Protein AF-A0A9P1BLP9-F1 (afdb_monomer)

Radius of gyration: 20.17 Å; Cα contacts (8 Å, |Δi|>4): 471; chains: 1; bounding box: 64×38×50 Å

Nearest PDB structures (foldseek):
  5d05-assembly1_D  TM=9.387E-01  e=3.607E-31  Neisseria meningitidis MC58
  5dcd-assembly1_B  TM=9.419E-01  e=4.060E-31  Neisseria meningitidis MC58
  5czt-assembly1_D  TM=9.404E-01  e=3.400E-31  Neisseria meningitidis MC58
  1gg1-assembly1_A  TM=9.599E-01  e=1.582E-30  Escherichia coli
  1kfl-assembly1_C  TM=9.340E-01  e=1.325E-30  Escherichia coli

Organism: NCBI:txid2562237

pLDDT: mean 89.15, std 15.37, range [33.69, 98.88]

Structure (mmCIF, N/CA/C/O backbone):
data_AF-A0A9P1BLP9-F1
#
_entry.id   AF-A0A9P1BLP9-F1
#
loop_
_atom_site.group_PDB
_atom_site.id
_atom_site.type_symbol
_atom_site.label_atom_id
_atom_site.label_alt_id
_atom_site.label_comp_id
_atom_site.label_asym_id
_atom_site.label_entity_id
_atom_site.label_seq_id
_atom_site.pdbx_PDB_ins_code
_atom_site.Cartn_x
_atom_site.Cartn_y
_atom_site.Cartn_z
_atom_site.occupancy
_atom_site.B_iso_or_equiv
_atom_site.auth_seq_id
_atom_site.auth_comp_id
_atom_site.auth_asym_id
_atom_site.auth_atom_id
_atom_site.pdbx_PDB_model_num
ATOM 1 N N . VAL A 1 1 ? 34.484 14.078 21.489 1.00 41.53 1 VAL A N 1
ATOM 2 C CA . VAL A 1 1 ? 35.544 13.398 20.711 1.00 41.53 1 VAL A CA 1
ATOM 3 C C . VAL A 1 1 ? 34.909 12.204 20.010 1.00 41.53 1 VAL A C 1
ATOM 5 O O . VAL A 1 1 ? 34.609 11.220 20.667 1.00 41.53 1 VAL A O 1
ATOM 8 N N . LEU A 1 2 ? 34.582 12.330 18.721 1.00 34.03 2 LEU A N 1
ATOM 9 C CA . LEU A 1 2 ? 34.136 11.205 17.890 1.00 34.03 2 LEU A CA 1
ATOM 10 C C . LEU A 1 2 ? 35.397 10.486 17.405 1.00 34.03 2 LEU A C 1
ATOM 12 O O . LEU A 1 2 ? 36.147 11.037 16.604 1.00 34.03 2 LEU A O 1
ATOM 16 N N . CYS A 1 3 ? 35.661 9.295 17.937 1.00 41.59 3 CYS A N 1
ATOM 17 C CA . CYS A 1 3 ? 36.771 8.465 17.484 1.00 41.59 3 CYS A CA 1
ATOM 18 C C . CYS A 1 3 ? 36.315 7.711 16.226 1.00 41.59 3 CYS A C 1
ATOM 20 O O . CYS A 1 3 ? 35.686 6.658 16.309 1.00 41.59 3 CYS A O 1
ATOM 22 N N . LEU A 1 4 ? 36.554 8.297 15.053 1.00 47.06 4 LEU A N 1
ATOM 23 C CA . LEU A 1 4 ? 36.380 7.625 13.768 1.00 47.06 4 LEU A CA 1
ATOM 24 C C . LEU A 1 4 ? 37.565 6.677 13.562 1.00 47.06 4 LEU A C 1
ATOM 26 O O . LEU A 1 4 ? 38.644 7.097 13.151 1.00 47.06 4 LEU A O 1
ATOM 30 N N . ALA A 1 5 ? 37.365 5.391 13.838 1.00 49.22 5 ALA A N 1
ATOM 31 C CA . ALA A 1 5 ? 38.254 4.351 13.337 1.00 49.22 5 ALA A CA 1
ATOM 32 C C . ALA A 1 5 ? 38.004 4.199 11.828 1.00 49.22 5 ALA A C 1
ATOM 34 O O . ALA A 1 5 ? 37.132 3.446 11.396 1.00 49.22 5 ALA A O 1
ATOM 35 N N . ALA A 1 6 ? 38.720 4.977 11.016 1.00 55.38 6 ALA A N 1
ATOM 36 C CA . ALA A 1 6 ? 38.706 4.825 9.569 1.00 55.38 6 ALA A CA 1
ATOM 37 C C . ALA A 1 6 ? 39.508 3.569 9.199 1.00 55.38 6 ALA A C 1
ATOM 39 O O . ALA A 1 6 ? 40.738 3.581 9.178 1.00 55.38 6 ALA A O 1
ATOM 40 N N . LEU A 1 7 ? 38.810 2.472 8.913 1.00 53.16 7 LEU A N 1
ATOM 41 C CA . LEU A 1 7 ? 39.396 1.355 8.180 1.00 53.16 7 LEU A CA 1
ATOM 42 C C . LEU A 1 7 ? 39.612 1.828 6.737 1.00 53.16 7 LEU A C 1
ATOM 44 O O . LEU A 1 7 ? 38.663 1.924 5.958 1.00 53.16 7 LEU A O 1
ATOM 48 N N . TYR A 1 8 ? 40.850 2.188 6.398 1.00 47.62 8 TYR A N 1
ATOM 49 C CA . TYR A 1 8 ? 41.228 2.548 5.034 1.00 47.62 8 TYR A CA 1
ATOM 50 C C . TYR A 1 8 ? 41.203 1.298 4.153 1.00 47.62 8 TYR A C 1
ATOM 52 O O . TYR A 1 8 ? 42.174 0.551 4.073 1.00 47.62 8 TYR A O 1
ATOM 60 N N . PHE A 1 9 ? 40.083 1.071 3.474 1.00 54.34 9 PHE A N 1
ATOM 61 C CA . PHE A 1 9 ? 40.044 0.160 2.339 1.00 54.34 9 PHE A CA 1
ATOM 62 C C . PHE A 1 9 ? 40.492 0.925 1.093 1.00 54.34 9 PHE A C 1
ATOM 64 O O . PHE A 1 9 ? 39.751 1.756 0.566 1.00 54.34 9 PHE A O 1
ATOM 71 N N . THR A 1 10 ? 41.703 0.655 0.607 1.00 50.62 10 THR A N 1
ATOM 72 C CA . THR A 1 10 ? 42.134 1.088 -0.727 1.00 50.62 10 THR A CA 1
ATOM 73 C C . THR A 1 10 ? 41.419 0.227 -1.762 1.00 50.62 10 THR A C 1
ATOM 75 O O . THR A 1 10 ? 41.923 -0.812 -2.188 1.00 50.62 10 THR A O 1
ATOM 78 N N . TRP A 1 11 ? 40.207 0.625 -2.136 1.00 59.06 11 TRP A N 1
ATOM 79 C CA . TRP A 1 11 ? 39.560 0.062 -3.313 1.00 59.06 11 TRP A CA 1
ATOM 80 C C . TRP A 1 11 ? 40.311 0.579 -4.541 1.00 59.06 11 TRP A C 1
ATOM 82 O O . TRP A 1 11 ? 40.533 1.791 -4.628 1.00 59.06 11 TRP A O 1
ATOM 92 N N . PRO A 1 12 ? 40.725 -0.286 -5.485 1.00 57.09 12 PRO A N 1
ATOM 93 C CA . PRO A 1 12 ? 41.217 0.206 -6.758 1.00 57.09 12 PRO A CA 1
ATOM 94 C C . PRO A 1 12 ? 40.142 1.124 -7.338 1.00 57.09 12 PRO A C 1
ATOM 96 O O . PRO A 1 12 ? 38.961 0.765 -7.357 1.00 57.09 12 PRO A O 1
ATOM 99 N N . THR A 1 13 ? 40.535 2.314 -7.789 1.00 59.91 13 THR A N 1
ATOM 100 C CA . THR A 1 13 ? 39.678 3.197 -8.583 1.00 59.91 13 THR A CA 1
ATOM 101 C C . THR A 1 13 ? 39.471 2.545 -9.947 1.00 59.91 13 THR A C 1
ATOM 103 O O . THR A 1 13 ? 39.993 3.001 -10.961 1.00 59.91 13 THR A O 1
ATOM 106 N N . ALA A 1 14 ? 38.761 1.415 -9.969 1.00 62.16 14 ALA A N 1
ATOM 107 C CA . ALA A 1 14 ? 38.181 0.884 -11.180 1.00 62.16 14 ALA A CA 1
ATOM 108 C C . ALA A 1 14 ? 37.359 2.027 -11.768 1.00 62.16 14 ALA A C 1
ATOM 110 O O . ALA A 1 14 ? 36.546 2.627 -11.058 1.00 62.16 14 ALA A O 1
ATOM 111 N N . SER A 1 15 ? 37.627 2.380 -13.025 1.00 64.31 15 SER A N 1
ATOM 112 C CA . SER A 1 15 ? 36.827 3.365 -13.741 1.00 64.31 15 SER A CA 1
ATOM 113 C C . SER A 1 15 ? 35.366 2.965 -13.577 1.00 64.31 15 SER A C 1
ATOM 115 O O . SER A 1 15 ? 34.958 1.911 -14.072 1.00 64.31 15 SER A O 1
ATOM 117 N N . LEU A 1 16 ? 34.605 3.748 -12.813 1.00 69.06 16 LEU A N 1
ATOM 118 C CA . LEU A 1 16 ? 33.197 3.461 -12.599 1.00 69.06 16 LEU A CA 1
ATOM 119 C C . LEU A 1 16 ? 32.547 3.407 -13.978 1.00 69.06 16 LEU A C 1
ATOM 121 O O . LEU A 1 16 ? 32.706 4.334 -14.776 1.00 69.06 16 LEU A O 1
ATOM 125 N N . SER A 1 17 ? 31.859 2.307 -14.277 1.00 72.31 17 SER A N 1
ATOM 126 C CA . SER A 1 17 ? 31.094 2.200 -15.515 1.00 72.31 17 SER A CA 1
ATOM 127 C C . SER A 1 17 ? 30.163 3.413 -15.628 1.00 72.31 17 SER A C 1
ATOM 129 O O . SER A 1 17 ? 29.546 3.781 -14.620 1.00 72.31 17 SER A O 1
ATOM 131 N N . PRO A 1 18 ? 30.045 4.046 -16.810 1.00 78.81 18 PRO A N 1
ATOM 132 C CA . PRO A 1 18 ? 29.173 5.201 -16.972 1.00 78.81 18 PRO A CA 1
ATOM 133 C C . PRO A 1 18 ? 27.740 4.841 -16.571 1.00 78.81 18 PRO A C 1
ATOM 135 O O . PRO A 1 18 ? 27.272 3.726 -16.823 1.00 78.81 18 PRO A O 1
ATOM 138 N N . ARG A 1 19 ? 27.040 5.791 -15.938 1.00 82.38 19 ARG A N 1
ATOM 139 C CA . ARG A 1 19 ? 25.619 5.626 -15.617 1.00 82.38 19 ARG A CA 1
ATOM 140 C C . ARG A 1 19 ? 24.848 5.397 -16.915 1.00 82.38 19 ARG A C 1
ATOM 142 O O . ARG A 1 19 ? 25.013 6.148 -17.873 1.00 82.38 19 ARG A O 1
ATOM 149 N N . ARG A 1 20 ? 24.020 4.354 -16.939 1.00 81.81 20 ARG A N 1
ATOM 150 C CA . ARG A 1 20 ? 23.017 4.152 -17.986 1.00 81.81 20 ARG A CA 1
ATOM 151 C C . ARG A 1 20 ? 21.702 4.721 -17.485 1.00 81.81 20 ARG A C 1
ATOM 153 O O . ARG A 1 20 ? 21.300 4.428 -16.363 1.00 81.81 20 ARG A O 1
ATOM 160 N N . GLU A 1 21 ? 21.067 5.537 -18.309 1.00 84.81 21 GLU A N 1
ATOM 161 C CA . GLU A 1 21 ? 19.822 6.220 -17.980 1.00 84.81 21 GLU A CA 1
ATOM 162 C C . GLU A 1 21 ? 18.762 5.789 -18.993 1.00 84.81 21 GLU A C 1
ATOM 164 O O . GLU A 1 21 ? 18.987 5.847 -20.202 1.00 84.81 21 GLU A O 1
ATOM 169 N N . GLU A 1 22 ? 17.616 5.333 -18.497 1.00 88.12 22 GLU A N 1
ATOM 170 C CA . GLU A 1 22 ? 16.453 4.996 -19.312 1.00 88.12 22 GLU A CA 1
ATOM 171 C C . GLU A 1 22 ? 15.273 5.851 -18.859 1.00 88.12 22 GLU A C 1
ATOM 173 O O . GLU A 1 22 ? 15.000 5.996 -17.664 1.00 88.12 22 GLU A O 1
ATOM 178 N N . ARG A 1 23 ? 14.560 6.434 -19.823 1.00 88.81 23 ARG A N 1
ATOM 179 C CA . ARG A 1 23 ? 13.372 7.231 -19.540 1.00 88.81 23 ARG A CA 1
ATOM 180 C C . ARG A 1 23 ? 12.150 6.324 -19.444 1.00 88.81 23 ARG A C 1
ATOM 182 O O . ARG A 1 23 ? 11.788 5.664 -20.412 1.00 88.81 23 ARG A O 1
ATOM 189 N N . LEU A 1 24 ? 11.465 6.366 -18.305 1.00 93.31 24 LEU A N 1
ATOM 190 C CA . LEU A 1 24 ? 10.172 5.704 -18.137 1.00 93.31 24 LEU A CA 1
ATOM 191 C C . LEU A 1 24 ? 9.053 6.500 -18.828 1.00 93.31 24 LEU A C 1
ATOM 193 O O . LEU A 1 24 ? 9.118 7.729 -18.936 1.00 93.31 24 LEU A O 1
ATOM 197 N N . ARG A 1 25 ? 7.991 5.799 -19.246 1.00 94.62 25 ARG A N 1
ATOM 198 C CA . ARG A 1 25 ? 6.703 6.439 -19.564 1.00 94.62 25 ARG A CA 1
ATOM 199 C C . ARG A 1 25 ? 6.233 7.234 -18.353 1.00 94.62 25 ARG A C 1
ATOM 201 O O . ARG A 1 25 ? 6.395 6.769 -17.234 1.00 94.62 25 ARG A O 1
ATOM 208 N N . SER A 1 26 ? 5.612 8.384 -18.568 1.00 97.25 26 SER A N 1
ATOM 209 C CA . SER A 1 26 ? 4.986 9.151 -17.491 1.00 97.25 26 SER A CA 1
ATOM 210 C C . SER A 1 26 ? 3.791 8.404 -16.872 1.00 97.25 26 SER A C 1
ATOM 212 O O . SER A 1 26 ? 3.186 7.544 -17.532 1.00 97.25 26 SER A O 1
ATOM 214 N N . PRO A 1 27 ? 3.384 8.750 -15.635 1.00 97.38 27 PRO A N 1
ATOM 215 C CA . PRO A 1 27 ? 2.197 8.170 -15.013 1.00 97.38 27 PRO A CA 1
ATOM 216 C C . PRO A 1 27 ? 0.942 8.254 -15.892 1.00 97.38 27 PRO A C 1
ATOM 218 O O . PRO A 1 27 ? 0.235 7.261 -16.053 1.00 97.38 27 PRO A O 1
ATOM 221 N N . VAL A 1 28 ? 0.698 9.399 -16.541 1.00 97.56 28 VAL A N 1
ATOM 222 C CA . VAL A 1 28 ? -0.469 9.602 -17.411 1.00 97.56 28 VAL A CA 1
ATOM 223 C C . VAL A 1 28 ? -0.412 8.741 -18.673 1.00 97.56 28 VAL A C 1
ATOM 225 O O . VAL A 1 28 ? -1.445 8.249 -19.121 1.00 97.56 28 VAL A O 1
ATOM 228 N N . GLU A 1 29 ? 0.767 8.510 -19.252 1.00 98.19 29 GLU A N 1
ATOM 229 C CA . GLU A 1 29 ? 0.919 7.625 -20.416 1.00 98.19 29 GLU A CA 1
ATOM 230 C C . GLU A 1 29 ? 0.647 6.165 -20.046 1.00 98.19 29 GLU A C 1
ATOM 232 O O . GLU A 1 29 ? -0.022 5.443 -20.797 1.00 98.19 29 GLU A O 1
ATOM 237 N N . LEU A 1 30 ? 1.108 5.731 -18.868 1.00 97.81 30 LEU A N 1
ATOM 238 C CA . LEU A 1 30 ? 0.804 4.396 -18.364 1.00 97.81 30 LEU A CA 1
ATOM 239 C C . LEU A 1 30 ? -0.692 4.251 -18.060 1.00 97.81 30 LEU A C 1
ATOM 241 O O . LEU A 1 30 ? -1.317 3.291 -18.506 1.00 97.81 30 LEU A O 1
ATOM 245 N N . GLN A 1 31 ? -1.287 5.221 -17.366 1.00 97.62 31 GLN A N 1
ATOM 246 C CA . GLN A 1 31 ? -2.716 5.240 -17.049 1.00 97.62 31 GLN A CA 1
ATOM 247 C C . GLN A 1 31 ? -3.591 5.274 -18.307 1.00 97.62 31 GLN A C 1
ATOM 249 O O . GLN A 1 31 ? -4.629 4.626 -18.335 1.00 97.62 31 GLN A O 1
ATOM 254 N N . ARG A 1 32 ? -3.167 5.947 -19.383 1.00 97.62 32 ARG A N 1
ATOM 255 C CA . ARG A 1 32 ? -3.859 5.900 -20.685 1.00 97.62 32 ARG A CA 1
ATOM 256 C C . ARG A 1 32 ? -3.764 4.532 -21.355 1.00 97.62 32 ARG A C 1
ATOM 258 O O . ARG A 1 32 ? -4.732 4.090 -21.961 1.00 97.62 32 ARG A O 1
ATOM 265 N N . SER A 1 33 ? -2.619 3.859 -21.231 1.00 97.88 33 SER A N 1
ATOM 266 C CA . SER A 1 33 ? -2.417 2.504 -21.769 1.00 97.88 33 SER A CA 1
ATOM 267 C C . SER A 1 33 ? -3.199 1.439 -20.982 1.00 97.88 33 SER A C 1
ATOM 269 O O . SER A 1 33 ? -3.546 0.384 -21.512 1.00 97.88 33 SER A O 1
ATOM 271 N N . PHE A 1 34 ? -3.471 1.713 -19.705 1.00 98.00 34 PHE A N 1
ATOM 272 C CA . PHE A 1 34 ? -4.159 0.835 -18.761 1.00 98.00 34 PHE A CA 1
ATOM 273 C C . PHE A 1 34 ? -5.204 1.654 -17.978 1.00 98.00 34 PHE A C 1
ATOM 275 O O . PHE A 1 34 ? -4.980 1.973 -16.802 1.00 98.00 34 PHE A O 1
ATOM 282 N N . PRO A 1 35 ? -6.311 2.061 -18.627 1.00 98.06 35 PRO A N 1
ATOM 283 C CA . PRO A 1 35 ? -7.284 2.963 -18.021 1.00 98.06 35 PRO A CA 1
ATOM 284 C C . PRO A 1 35 ? -8.028 2.284 -16.875 1.00 98.06 35 PRO A C 1
ATOM 286 O O . PRO A 1 35 ? -8.309 1.089 -16.936 1.00 98.06 35 PRO A O 1
ATOM 289 N N . LEU A 1 36 ? -8.374 3.069 -15.852 1.00 98.38 36 LEU A N 1
ATOM 290 C CA . LEU A 1 36 ? -9.324 2.683 -1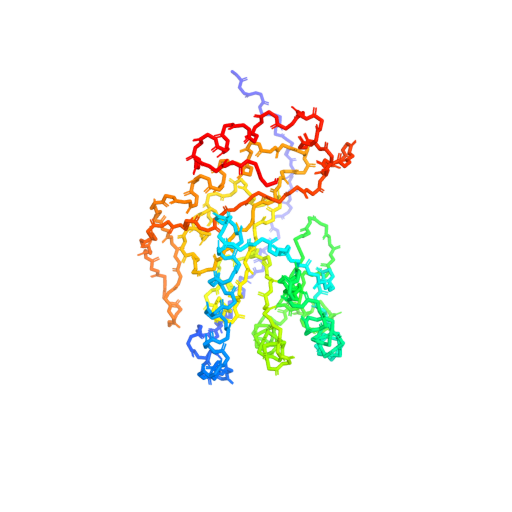4.812 1.00 98.38 36 LEU A CA 1
ATOM 291 C C . LEU A 1 36 ? -10.742 3.055 -15.285 1.00 98.38 36 LEU A C 1
ATOM 293 O O . LEU A 1 36 ? -11.059 4.248 -15.337 1.00 98.38 36 LEU A O 1
ATOM 297 N N . PRO A 1 37 ? -11.602 2.084 -15.647 1.00 98.06 37 PRO A N 1
ATOM 298 C CA . PRO A 1 37 ? -12.972 2.361 -16.062 1.00 98.06 37 PRO A CA 1
ATOM 299 C C . PRO A 1 37 ? -13.773 3.038 -14.947 1.00 98.06 37 PRO A C 1
ATOM 301 O O . PRO A 1 37 ? -13.559 2.771 -13.764 1.00 98.06 37 PRO A O 1
ATOM 304 N N . PHE A 1 38 ? -14.742 3.877 -15.320 1.00 98.06 38 PHE A N 1
ATOM 305 C CA . PHE A 1 38 ? -15.542 4.641 -14.359 1.00 98.06 38 PHE A CA 1
ATOM 306 C C . PHE A 1 38 ? -16.228 3.778 -13.276 1.00 98.06 38 PHE A C 1
ATOM 308 O O . PHE A 1 38 ? -16.108 4.144 -12.106 1.00 98.06 38 PHE A O 1
ATOM 315 N N . PRO A 1 39 ? -16.844 2.615 -13.586 1.00 98.56 39 PRO A N 1
ATOM 316 C CA . PRO A 1 39 ? -17.411 1.746 -12.551 1.00 98.56 39 PRO A CA 1
ATOM 317 C C . PRO A 1 39 ? -16.377 1.267 -11.524 1.00 98.56 39 PRO A C 1
ATOM 319 O O . PRO A 1 39 ? -16.641 1.284 -10.326 1.00 98.56 39 PRO A O 1
ATOM 322 N N . LEU A 1 40 ? -15.164 0.920 -11.969 1.00 98.62 40 LEU A N 1
ATOM 323 C CA . LEU A 1 40 ? -14.088 0.502 -11.067 1.00 98.62 40 LEU A CA 1
ATOM 324 C C . LEU A 1 40 ? -13.529 1.679 -10.257 1.00 98.62 40 LEU A C 1
ATOM 326 O O . LEU A 1 40 ? -13.146 1.505 -9.106 1.00 98.62 40 LEU A O 1
ATOM 330 N N . LYS A 1 41 ? -13.526 2.896 -10.813 1.00 98.62 41 LYS A N 1
ATOM 331 C CA . LYS A 1 41 ? -13.175 4.108 -10.059 1.00 98.62 41 LYS A CA 1
ATOM 332 C C . LYS A 1 41 ? -14.163 4.375 -8.923 1.00 98.62 41 LYS A C 1
ATOM 334 O O . LYS A 1 41 ? -13.734 4.725 -7.824 1.00 98.62 41 LYS A O 1
ATOM 339 N N . LEU A 1 42 ? -15.464 4.214 -9.178 1.00 98.69 42 LEU A N 1
ATOM 340 C CA . LEU A 1 42 ? -16.482 4.289 -8.128 1.00 98.69 42 LEU A CA 1
ATOM 341 C C . LEU A 1 42 ? -16.246 3.205 -7.080 1.00 98.69 42 LEU A C 1
ATOM 343 O O . LEU A 1 42 ? -16.176 3.526 -5.902 1.00 98.69 42 LEU A O 1
ATOM 347 N N . PHE A 1 43 ? -16.015 1.964 -7.508 1.00 98.75 43 PHE A N 1
ATOM 348 C CA . PHE A 1 43 ? -15.739 0.847 -6.609 1.00 98.75 43 PHE A CA 1
ATOM 349 C C . PHE A 1 43 ? -14.530 1.090 -5.688 1.00 98.75 43 PHE A C 1
ATOM 351 O O . PHE A 1 43 ? -14.629 0.874 -4.480 1.00 98.75 43 PHE A O 1
ATOM 358 N N . VAL A 1 44 ? -13.418 1.612 -6.221 1.00 98.88 44 VAL A N 1
ATOM 359 C CA . VAL A 1 44 ? -12.242 2.008 -5.424 1.00 98.88 44 VAL A CA 1
ATOM 360 C C . VAL A 1 44 ? -12.608 3.081 -4.397 1.00 98.88 44 VAL A C 1
ATOM 362 O O . VAL A 1 44 ? -12.241 2.968 -3.229 1.00 98.88 44 VAL A O 1
ATOM 365 N N . ASN A 1 45 ? -13.332 4.124 -4.808 1.00 98.81 45 ASN A N 1
ATOM 366 C CA . ASN A 1 45 ? -13.706 5.217 -3.909 1.00 98.81 45 ASN A CA 1
ATOM 367 C C . ASN A 1 45 ? -14.686 4.767 -2.818 1.00 98.81 45 ASN A C 1
ATOM 369 O O . ASN A 1 45 ? -14.510 5.153 -1.666 1.00 98.81 45 ASN A O 1
ATOM 373 N N . THR A 1 46 ? -15.667 3.928 -3.155 1.00 98.75 46 THR A N 1
ATOM 374 C CA . THR A 1 46 ? -16.583 3.327 -2.180 1.00 98.75 46 THR A CA 1
ATOM 375 C C . THR A 1 46 ? -15.812 2.469 -1.186 1.00 98.75 46 THR A C 1
ATOM 377 O O . THR A 1 46 ? -15.944 2.678 0.012 1.00 98.75 46 THR A O 1
ATOM 380 N N . SER A 1 47 ? -14.919 1.598 -1.663 1.00 98.81 47 SER A N 1
ATOM 381 C CA . SER A 1 47 ? -14.110 0.740 -0.787 1.00 98.81 47 SER A CA 1
ATOM 382 C C . SER A 1 47 ? -13.246 1.560 0.180 1.00 98.81 47 SER A C 1
ATOM 384 O O . SER A 1 47 ? -13.140 1.227 1.357 1.00 98.81 47 SER A O 1
ATOM 386 N N . ARG A 1 48 ? -12.653 2.671 -0.285 1.00 98.81 48 ARG A N 1
ATOM 387 C CA . ARG A 1 48 ? -11.908 3.606 0.580 1.00 98.81 48 ARG A CA 1
ATOM 388 C C . ARG A 1 48 ? -12.793 4.201 1.674 1.00 98.81 48 ARG A C 1
ATOM 390 O O . ARG A 1 48 ? -12.353 4.267 2.816 1.00 98.81 48 ARG A O 1
ATOM 397 N N . ALA A 1 49 ? -14.010 4.616 1.324 1.00 98.81 49 ALA A N 1
ATOM 398 C CA . ALA A 1 49 ? -14.964 5.182 2.271 1.00 98.81 49 ALA A CA 1
ATOM 399 C C . ALA A 1 49 ? -15.432 4.145 3.307 1.00 98.81 49 ALA A C 1
ATOM 401 O O . ALA A 1 49 ? -15.471 4.463 4.489 1.00 98.81 49 ALA A O 1
ATOM 402 N N . GLU A 1 50 ? -15.707 2.904 2.893 1.00 98.75 50 GLU A N 1
ATOM 403 C CA . GLU A 1 50 ? -16.056 1.804 3.806 1.00 98.75 50 GLU A CA 1
ATOM 404 C C . GLU A 1 50 ? -14.913 1.501 4.785 1.00 98.75 50 GLU A C 1
ATOM 406 O O . GLU A 1 50 ? -15.122 1.404 5.991 1.00 98.75 50 GLU A O 1
ATOM 411 N N . ALA A 1 51 ? -13.675 1.415 4.287 1.00 98.69 51 ALA A N 1
ATOM 412 C CA . ALA A 1 51 ? -12.516 1.190 5.145 1.00 98.69 51 ALA A CA 1
ATOM 413 C C . ALA A 1 51 ? -12.287 2.361 6.114 1.00 98.69 51 ALA A C 1
ATOM 415 O O . ALA A 1 51 ? -11.951 2.131 7.273 1.00 98.69 51 ALA A O 1
ATOM 416 N N . ALA A 1 52 ? -12.493 3.606 5.675 1.00 98.31 52 ALA A N 1
ATOM 417 C CA . ALA A 1 52 ? -12.440 4.767 6.559 1.00 98.31 52 ALA A CA 1
ATOM 418 C C . ALA A 1 52 ? -13.540 4.713 7.635 1.00 98.31 52 ALA A C 1
ATOM 420 O O . ALA A 1 52 ? -13.242 4.942 8.804 1.00 98.31 52 ALA A O 1
ATOM 421 N N . ALA A 1 53 ? -14.777 4.350 7.277 1.00 98.44 53 ALA A N 1
ATOM 422 C CA . ALA A 1 53 ? -15.882 4.211 8.228 1.00 98.44 53 ALA A CA 1
ATOM 423 C C . ALA A 1 53 ? -15.548 3.214 9.351 1.00 98.44 53 ALA A C 1
ATOM 425 O O . ALA A 1 53 ? -15.729 3.545 10.522 1.00 98.44 53 ALA A O 1
ATOM 426 N N . ILE A 1 54 ? -14.956 2.060 9.015 1.00 97.75 54 ILE A N 1
ATOM 427 C CA . ILE A 1 54 ? -14.472 1.083 10.006 1.00 97.75 54 ILE A CA 1
ATOM 428 C C . ILE A 1 54 ? -13.392 1.696 10.907 1.00 97.75 54 ILE A C 1
ATOM 430 O O . ILE A 1 54 ? -13.467 1.603 12.130 1.00 97.75 54 ILE A O 1
ATOM 434 N N . LEU A 1 55 ? -12.393 2.374 10.330 1.00 95.12 55 LEU A N 1
ATOM 435 C CA . LEU A 1 55 ? -11.307 2.989 11.110 1.00 95.12 55 LEU A CA 1
ATOM 436 C C . LEU A 1 55 ? -11.787 4.090 12.068 1.00 95.12 55 LEU A C 1
ATOM 438 O O . LEU A 1 55 ? -11.127 4.343 13.077 1.00 95.12 55 LEU A O 1
ATOM 442 N N . HIS A 1 56 ? -12.916 4.730 11.762 1.00 94.44 56 HIS A N 1
ATOM 443 C CA . HIS A 1 56 ? -13.547 5.747 12.605 1.00 94.44 56 HIS A CA 1
ATOM 444 C C . HIS A 1 56 ? -14.662 5.190 13.504 1.00 94.44 56 HIS A C 1
ATOM 446 O O . HIS A 1 56 ? -15.318 5.968 14.196 1.00 94.44 56 HIS A O 1
ATOM 452 N N . GLY A 1 57 ? -14.883 3.869 13.517 1.00 93.88 57 GLY A N 1
ATOM 453 C CA . GLY A 1 57 ? -15.896 3.209 14.349 1.00 93.88 57 GLY A CA 1
ATOM 454 C C . GLY A 1 57 ? -17.343 3.497 13.935 1.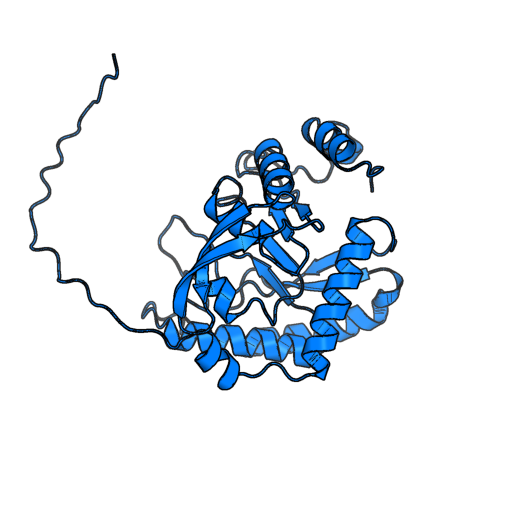00 93.88 57 GLY A C 1
ATOM 455 O O . GLY A 1 57 ? -18.239 3.468 14.775 1.00 93.88 57 GLY A O 1
ATOM 456 N N . GLN A 1 58 ? -17.566 3.836 12.665 1.00 97.12 58 GLN A N 1
ATOM 457 C CA . GLN A 1 58 ? -18.886 4.102 12.073 1.00 97.12 58 GLN A CA 1
ATOM 458 C C . GLN A 1 58 ? -19.494 2.861 11.400 1.00 97.12 58 GLN A C 1
ATOM 460 O O . GLN A 1 58 ? -20.668 2.873 11.042 1.00 97.12 58 GLN A O 1
ATOM 465 N N . ASP A 1 59 ? -18.685 1.821 11.219 1.00 97.50 59 ASP A N 1
ATOM 466 C CA . ASP A 1 59 ? -19.020 0.514 10.659 1.00 97.50 59 ASP A CA 1
ATOM 467 C C . ASP A 1 59 ? -18.296 -0.521 11.536 1.00 97.50 59 ASP A C 1
ATOM 469 O O . ASP A 1 59 ? -17.115 -0.342 11.849 1.00 97.50 59 ASP A O 1
ATOM 473 N N . ASP A 1 60 ? -19.017 -1.528 12.023 1.00 96.88 60 ASP A N 1
ATOM 474 C CA . ASP A 1 60 ? -18.539 -2.517 12.995 1.00 96.88 60 ASP A CA 1
ATOM 475 C C . ASP A 1 60 ? -17.923 -3.764 12.347 1.00 96.88 60 ASP A C 1
ATOM 477 O O . ASP A 1 60 ? -17.409 -4.638 13.052 1.00 96.88 60 ASP A O 1
ATOM 481 N N . ARG A 1 61 ? -17.896 -3.826 11.011 1.00 98.44 61 ARG A N 1
ATOM 482 C CA . ARG A 1 61 ? -17.207 -4.887 10.279 1.00 98.44 61 ARG A CA 1
ATOM 483 C C . ARG A 1 61 ? -15.708 -4.869 10.536 1.00 98.44 61 ARG A C 1
ATOM 485 O O . ARG A 1 61 ? -15.075 -3.835 10.754 1.00 98.44 61 ARG A O 1
ATOM 492 N N . LEU A 1 62 ? -15.087 -6.032 10.386 1.00 98.00 62 LEU A N 1
ATOM 493 C CA . LEU A 1 62 ? -13.637 -6.161 10.434 1.00 98.00 62 LEU A CA 1
ATOM 494 C C . LEU A 1 62 ? -13.018 -5.911 9.051 1.00 98.00 62 LEU A C 1
ATOM 496 O O . LEU A 1 62 ? -13.284 -6.635 8.090 1.00 98.00 62 LEU A O 1
ATOM 500 N N . LEU A 1 63 ? -12.114 -4.932 8.952 1.00 98.50 63 LEU A N 1
ATOM 501 C CA . LEU A 1 63 ? -11.271 -4.749 7.766 1.00 98.50 63 LEU A CA 1
ATOM 502 C C . LEU A 1 63 ? -10.221 -5.870 7.682 1.00 98.50 63 LEU A C 1
ATOM 504 O O . LEU A 1 63 ? -9.325 -5.966 8.522 1.00 98.50 63 LEU A O 1
ATOM 508 N N . VAL A 1 64 ? -10.284 -6.682 6.625 1.00 98.69 64 VAL A N 1
ATOM 509 C CA . VAL A 1 64 ? -9.389 -7.830 6.416 1.00 98.69 64 VAL A CA 1
ATOM 510 C C . VAL A 1 64 ? -8.526 -7.614 5.180 1.00 98.69 64 VAL A C 1
ATOM 512 O O . VAL A 1 64 ? -9.024 -7.593 4.058 1.00 98.69 64 VAL A O 1
ATOM 515 N N . ILE A 1 65 ? -7.207 -7.522 5.369 1.00 98.69 65 ILE A N 1
ATOM 516 C CA . ILE A 1 65 ? -6.233 -7.484 4.270 1.00 98.69 65 ILE A CA 1
ATOM 517 C C . ILE A 1 65 ? -5.597 -8.869 4.110 1.00 98.69 65 ILE A C 1
ATOM 519 O O . ILE A 1 65 ? -4.733 -9.253 4.902 1.00 98.69 65 ILE A O 1
ATOM 523 N N . VAL A 1 66 ? -5.983 -9.618 3.074 1.00 98.62 66 VAL A N 1
ATOM 524 C CA . VAL A 1 66 ? -5.559 -11.018 2.891 1.00 98.62 66 VAL A CA 1
ATOM 525 C C . VAL A 1 66 ? -5.143 -11.314 1.454 1.00 98.62 66 VAL A C 1
ATOM 527 O O . VAL A 1 66 ? -5.690 -10.768 0.501 1.00 98.62 66 VAL A O 1
ATOM 530 N N . GLY A 1 67 ? -4.119 -12.145 1.279 1.00 98.00 67 GLY A N 1
ATOM 531 C CA . GLY A 1 67 ? -3.605 -12.498 -0.040 1.00 98.00 67 GLY A CA 1
ATOM 532 C C . GLY A 1 67 ? -2.138 -12.915 -0.027 1.00 98.00 67 GLY A C 1
ATOM 533 O O . GLY A 1 67 ? -1.533 -13.046 1.045 1.00 98.00 67 GLY A O 1
ATOM 534 N N . PRO A 1 68 ? -1.542 -13.124 -1.212 1.00 96.69 68 PRO A N 1
ATOM 535 C CA . PRO A 1 68 ? -0.155 -13.546 -1.334 1.00 96.69 68 PRO A CA 1
ATOM 536 C C . PRO A 1 68 ? 0.807 -12.536 -0.700 1.00 96.69 68 PRO A C 1
ATOM 538 O O . PRO A 1 68 ? 0.573 -11.326 -0.681 1.00 96.69 68 PRO A O 1
ATOM 541 N N . CYS A 1 69 ? 1.948 -13.029 -0.208 1.00 94.00 69 CYS A N 1
ATOM 542 C CA . CYS A 1 69 ? 2.947 -12.159 0.414 1.00 94.00 69 CYS A CA 1
ATOM 543 C C . CYS A 1 69 ? 3.483 -11.087 -0.557 1.00 94.00 69 CYS A C 1
ATOM 545 O O . CYS A 1 69 ? 3.708 -9.947 -0.143 1.00 94.00 69 CYS A O 1
ATOM 547 N N . SER A 1 70 ? 3.637 -11.459 -1.826 1.00 93.81 70 SER A N 1
ATOM 548 C CA . SER A 1 70 ? 3.964 -10.614 -2.973 1.00 93.81 70 SER A CA 1
ATOM 549 C C . SER A 1 70 ? 3.498 -11.319 -4.248 1.00 93.81 70 SER A C 1
ATOM 551 O O . SER A 1 70 ? 3.640 -12.542 -4.355 1.00 93.81 70 SER A O 1
ATOM 553 N N . ILE A 1 71 ? 2.973 -10.575 -5.217 1.00 96.75 71 ILE A N 1
ATOM 554 C CA . ILE A 1 71 ? 2.529 -11.124 -6.502 1.00 96.75 71 ILE A CA 1
ATOM 555 C C . ILE A 1 71 ? 3.733 -11.272 -7.425 1.00 96.75 71 ILE A C 1
ATOM 557 O O . ILE A 1 71 ? 4.391 -10.285 -7.718 1.00 96.75 71 ILE A O 1
ATOM 561 N N . HIS A 1 72 ? 3.992 -12.490 -7.896 1.00 95.06 72 HIS A N 1
ATOM 562 C CA . HIS A 1 72 ? 5.000 -12.788 -8.922 1.00 95.06 72 HIS A CA 1
ATOM 563 C C . HIS A 1 72 ? 4.367 -13.365 -10.199 1.00 95.06 72 H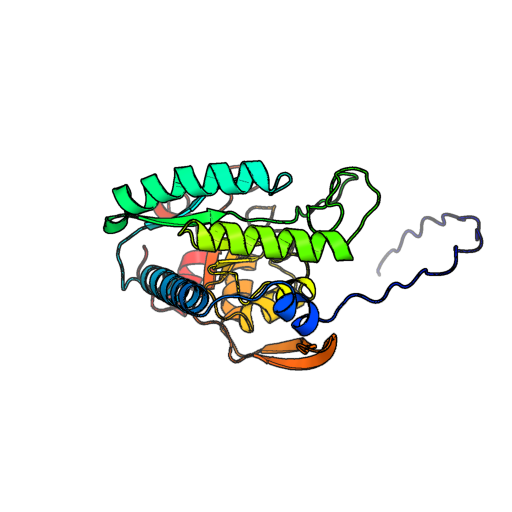IS A C 1
ATOM 565 O O . HIS A 1 72 ? 4.901 -13.166 -11.283 1.00 95.06 72 HIS A O 1
ATOM 571 N N . ASP A 1 73 ? 3.214 -14.034 -10.079 1.00 96.50 73 ASP A N 1
ATOM 572 C CA . ASP A 1 73 ? 2.436 -14.558 -11.202 1.00 96.50 73 ASP A CA 1
ATOM 573 C C . ASP A 1 73 ? 1.063 -13.855 -11.298 1.00 96.50 73 ASP A C 1
ATOM 575 O O . ASP A 1 73 ? 0.192 -14.068 -10.446 1.00 96.50 73 ASP A O 1
ATOM 579 N N . PRO A 1 74 ? 0.839 -13.034 -12.341 1.00 96.00 74 PRO A N 1
ATOM 580 C CA . PRO A 1 74 ? -0.452 -12.413 -12.630 1.00 96.00 74 PRO A CA 1
ATOM 581 C C . PRO A 1 74 ? -1.614 -13.402 -12.788 1.00 96.00 74 PRO A C 1
ATOM 583 O O . PRO A 1 74 ? -2.743 -13.067 -12.433 1.00 96.00 74 PRO A O 1
ATOM 586 N N . LYS A 1 75 ? -1.376 -14.607 -13.324 1.00 97.12 75 LYS A N 1
ATOM 587 C CA . LYS A 1 75 ? -2.444 -15.597 -13.536 1.00 97.12 75 LYS A CA 1
ATOM 588 C C . LYS A 1 75 ? -2.923 -16.162 -12.204 1.00 97.12 75 LYS A C 1
ATOM 590 O O . LYS A 1 75 ? -4.122 -16.123 -11.937 1.00 97.12 75 LYS A O 1
ATOM 595 N N . ALA A 1 76 ? -1.997 -16.595 -11.348 1.00 98.00 76 ALA A N 1
ATOM 596 C CA . ALA A 1 76 ? -2.317 -17.023 -9.990 1.00 98.00 76 ALA A CA 1
ATOM 597 C C . ALA A 1 76 ? -2.991 -15.912 -9.167 1.00 98.00 76 ALA A C 1
ATOM 599 O O . ALA A 1 76 ? -3.906 -16.191 -8.397 1.00 98.00 76 ALA A O 1
ATOM 600 N N . ALA A 1 77 ? -2.591 -14.646 -9.349 1.00 98.06 77 ALA A N 1
ATOM 601 C CA . ALA A 1 77 ? -3.247 -13.523 -8.679 1.00 98.06 77 ALA A CA 1
ATOM 602 C C . ALA A 1 77 ? -4.726 -13.382 -9.079 1.00 98.06 77 ALA A C 1
ATOM 604 O O . ALA A 1 77 ? -5.566 -13.164 -8.208 1.00 98.06 77 ALA A O 1
ATOM 605 N N . ARG A 1 78 ? -5.060 -13.548 -10.366 1.00 97.69 78 ARG A N 1
ATOM 606 C CA . ARG A 1 78 ? -6.454 -13.520 -10.845 1.00 97.69 78 ARG A CA 1
ATOM 607 C C . ARG A 1 78 ? -7.271 -14.701 -10.324 1.00 97.69 78 ARG A C 1
ATOM 609 O O . ARG A 1 78 ? -8.387 -14.492 -9.865 1.00 97.69 78 ARG A O 1
ATOM 616 N N . ASP A 1 79 ? -6.719 -15.916 -10.353 1.00 98.44 79 ASP A N 1
ATOM 617 C CA . ASP A 1 79 ? -7.392 -17.100 -9.789 1.00 98.44 79 ASP A CA 1
ATOM 618 C C . ASP A 1 79 ? -7.690 -16.907 -8.294 1.00 98.44 79 ASP A C 1
ATOM 620 O O . ASP A 1 79 ? -8.818 -17.099 -7.843 1.00 98.44 79 ASP A O 1
ATOM 624 N N . TYR A 1 80 ? -6.706 -16.419 -7.532 1.00 98.62 80 TYR A N 1
ATOM 625 C CA . TYR A 1 80 ? -6.898 -16.087 -6.122 1.00 98.62 80 TYR A CA 1
ATOM 626 C C . TYR A 1 80 ? -7.985 -15.022 -5.921 1.00 98.62 80 TYR A C 1
ATOM 628 O O . TYR A 1 80 ? -8.819 -15.168 -5.030 1.00 98.62 80 TYR A O 1
ATOM 636 N N . ALA A 1 81 ? -8.002 -13.976 -6.754 1.00 98.56 81 ALA A N 1
ATOM 637 C CA . ALA A 1 81 ? -9.005 -12.919 -6.687 1.00 98.56 81 ALA A CA 1
ATOM 638 C C . ALA A 1 81 ? -10.427 -13.467 -6.898 1.00 98.56 81 ALA A C 1
ATOM 640 O O . ALA A 1 81 ? -11.315 -13.186 -6.101 1.00 98.56 81 ALA A O 1
ATOM 641 N N . HIS A 1 82 ? -10.647 -14.313 -7.905 1.00 98.12 82 HIS A N 1
ATOM 642 C CA . HIS A 1 82 ? -11.970 -14.903 -8.134 1.00 98.12 82 HIS A CA 1
ATOM 643 C C . HIS A 1 82 ? -12.445 -15.761 -6.956 1.00 98.12 82 HIS A C 1
ATOM 645 O O . HIS A 1 82 ? -13.602 -15.668 -6.559 1.00 98.12 82 HIS A O 1
ATOM 651 N N . ARG A 1 83 ? -11.552 -16.547 -6.344 1.00 98.50 83 ARG A N 1
ATOM 652 C CA . ARG A 1 83 ? -11.893 -17.354 -5.160 1.00 98.50 83 ARG A CA 1
ATOM 653 C C . ARG A 1 83 ? -12.187 -16.490 -3.936 1.00 98.50 83 ARG A C 1
ATOM 655 O O . ARG A 1 83 ? -13.123 -16.772 -3.198 1.00 98.50 83 ARG A O 1
ATOM 662 N N . LEU A 1 84 ? -11.397 -15.438 -3.720 1.00 98.69 84 LEU A N 1
ATOM 663 C CA . LEU A 1 84 ? -11.588 -14.535 -2.589 1.00 98.69 84 LEU A CA 1
ATOM 664 C C . LEU A 1 84 ? -12.849 -13.672 -2.749 1.00 98.69 84 LEU A C 1
ATOM 666 O O . LEU A 1 84 ? -13.461 -13.325 -1.744 1.00 98.69 84 LEU A O 1
ATOM 670 N N . GLN A 1 85 ? -13.269 -13.353 -3.978 1.00 98.44 85 GLN A N 1
ATOM 671 C CA . GLN A 1 85 ? -14.504 -12.602 -4.209 1.00 98.44 85 GLN A CA 1
ATOM 672 C C . GLN A 1 85 ? -15.743 -13.365 -3.723 1.00 98.44 85 GLN A C 1
ATOM 674 O O . GLN A 1 85 ? -16.623 -12.737 -3.139 1.00 98.44 85 GLN A O 1
ATOM 679 N N . VAL A 1 86 ? -15.782 -14.693 -3.883 1.00 98.38 86 VAL A N 1
ATOM 680 C CA . VAL A 1 86 ? -16.867 -15.531 -3.343 1.00 98.38 86 VAL A CA 1
ATOM 681 C C . VAL A 1 86 ? -16.965 -15.356 -1.825 1.00 98.38 86 VAL A C 1
ATOM 683 O O . VAL A 1 86 ? -18.022 -15.006 -1.313 1.00 98.38 86 VAL A O 1
ATOM 686 N N . LEU A 1 87 ? -15.835 -15.474 -1.119 1.00 98.06 87 LEU A N 1
ATOM 687 C CA . LEU A 1 87 ? -15.780 -15.290 0.336 1.00 98.06 87 LEU A CA 1
ATOM 688 C C . LEU A 1 87 ? -16.117 -13.857 0.767 1.00 98.06 87 LEU A C 1
ATOM 690 O O . LEU A 1 87 ? -16.721 -13.656 1.817 1.00 98.06 87 LEU A O 1
ATOM 694 N N . ARG A 1 88 ? -15.724 -12.850 -0.025 1.00 97.94 88 ARG A N 1
ATOM 695 C CA . ARG A 1 88 ? -16.085 -11.449 0.232 1.00 97.94 88 ARG A CA 1
ATOM 696 C C . ARG A 1 88 ? -17.595 -11.258 0.208 1.00 97.94 88 ARG A C 1
ATOM 698 O O . ARG A 1 88 ? -18.088 -10.512 1.040 1.00 97.94 88 ARG A O 1
ATOM 705 N N . GLU A 1 89 ? -18.299 -11.886 -0.729 1.00 98.06 89 GLU A N 1
ATOM 706 C CA . GLU A 1 89 ? -19.758 -11.782 -0.811 1.00 98.06 89 GLU A CA 1
ATOM 707 C C . GLU A 1 89 ? -20.445 -12.547 0.326 1.00 98.06 89 GLU A C 1
ATOM 709 O O . GLU A 1 89 ? -21.358 -12.012 0.948 1.00 98.06 89 GLU A O 1
ATOM 714 N N . GLU A 1 90 ? -19.977 -13.760 0.637 1.00 98.38 90 GLU A N 1
ATOM 715 C CA . GLU A 1 90 ? -20.517 -14.587 1.727 1.00 98.38 90 GLU A CA 1
ATOM 716 C C . GLU A 1 90 ? -20.362 -13.935 3.108 1.00 98.38 90 GLU A C 1
ATOM 718 O O . GLU A 1 90 ? -21.231 -14.095 3.958 1.00 98.38 90 GLU A O 1
ATOM 723 N N . MET A 1 91 ? -19.271 -13.193 3.330 1.00 98.12 91 MET A N 1
ATOM 724 C CA . MET A 1 91 ? -18.911 -12.618 4.633 1.00 98.12 91 MET A CA 1
ATOM 725 C C . MET A 1 91 ? -19.129 -11.099 4.712 1.00 98.12 91 MET A C 1
ATOM 727 O O . MET A 1 91 ? -18.637 -10.464 5.642 1.00 98.12 91 MET A O 1
ATOM 731 N N . LYS A 1 92 ? -19.803 -10.483 3.732 1.00 97.69 92 LYS A N 1
ATOM 732 C CA . LYS A 1 92 ? -19.854 -9.014 3.568 1.00 97.69 92 LYS A CA 1
ATOM 733 C C . LYS A 1 92 ? -20.491 -8.251 4.732 1.00 97.69 92 LYS A C 1
ATOM 735 O O . LYS A 1 92 ? -20.218 -7.055 4.874 1.00 97.69 92 LYS A O 1
ATOM 740 N N . ASP A 1 93 ? -21.335 -8.933 5.505 1.00 97.94 93 ASP A N 1
ATOM 741 C CA . ASP A 1 93 ? -22.053 -8.366 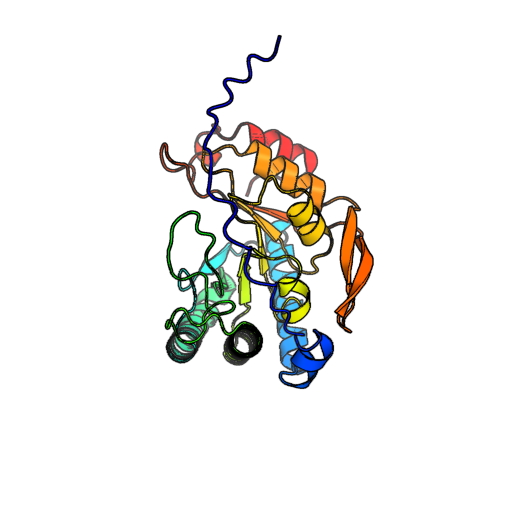6.646 1.00 97.94 93 ASP A CA 1
ATOM 742 C C . ASP A 1 93 ? -21.137 -8.227 7.873 1.00 97.94 93 ASP A C 1
ATOM 744 O O . ASP A 1 93 ? -21.329 -7.308 8.657 1.00 97.94 93 ASP A O 1
ATOM 748 N N . ASP A 1 94 ? -20.092 -9.060 7.984 1.00 98.25 94 ASP A N 1
ATOM 749 C CA . ASP A 1 94 ? -19.139 -9.054 9.107 1.00 98.25 94 ASP A CA 1
ATOM 750 C C . ASP A 1 94 ? -17.740 -8.552 8.709 1.00 98.25 94 ASP A C 1
ATOM 752 O O . ASP A 1 94 ? -16.996 -8.012 9.532 1.00 98.25 94 ASP A O 1
ATOM 756 N N . LEU A 1 95 ? -17.335 -8.752 7.450 1.00 98.62 95 LEU A N 1
ATOM 757 C CA . LEU A 1 95 ? -15.971 -8.527 6.974 1.00 98.62 95 LEU A CA 1
ATOM 758 C C . LEU A 1 95 ? -15.935 -7.592 5.765 1.00 98.62 95 LEU A C 1
ATOM 760 O O . LEU A 1 95 ? -16.563 -7.826 4.732 1.00 98.62 95 LEU A O 1
ATOM 764 N N . LEU A 1 96 ? -15.048 -6.600 5.827 1.00 98.69 96 LEU A N 1
ATOM 765 C CA . LEU A 1 96 ? -14.638 -5.823 4.665 1.00 98.69 96 LEU A CA 1
ATOM 766 C C . LEU A 1 96 ? -13.314 -6.380 4.115 1.00 98.69 96 LEU A C 1
ATOM 768 O O . LEU A 1 96 ? -12.225 -6.013 4.556 1.00 98.69 96 LEU A O 1
ATOM 772 N N . ILE A 1 97 ? -13.401 -7.286 3.137 1.00 98.81 97 ILE A N 1
ATOM 773 C CA . ILE A 1 97 ? -12.238 -8.031 2.622 1.00 98.81 97 ILE A CA 1
ATOM 774 C C . ILE A 1 97 ? -11.546 -7.306 1.465 1.00 98.81 97 ILE A C 1
ATOM 776 O O . ILE A 1 97 ? -12.136 -7.096 0.406 1.00 98.81 97 ILE A O 1
ATOM 780 N N . PHE A 1 98 ? -10.266 -6.984 1.625 1.00 98.81 98 PHE A N 1
ATOM 781 C CA . PHE A 1 98 ? -9.399 -6.438 0.584 1.00 98.81 98 PHE A CA 1
ATOM 782 C C . PHE A 1 98 ? -8.328 -7.461 0.210 1.00 98.81 98 PHE A C 1
ATOM 784 O O . PHE A 1 98 ? -7.721 -8.104 1.074 1.00 98.81 98 PHE A O 1
ATOM 791 N N . MET A 1 99 ? -8.031 -7.567 -1.085 1.00 98.81 99 MET A N 1
ATOM 792 C CA . MET A 1 99 ? -6.944 -8.418 -1.545 1.00 98.81 99 MET A CA 1
ATOM 793 C C . MET A 1 99 ? -5.600 -7.727 -1.314 1.00 98.81 99 MET A C 1
ATOM 795 O O . MET A 1 99 ? -5.340 -6.629 -1.810 1.00 98.81 99 MET A O 1
ATOM 799 N N . ARG A 1 100 ? -4.692 -8.409 -0.619 1.00 98.81 100 ARG A N 1
ATOM 800 C CA . ARG A 1 100 ? -3.282 -8.029 -0.536 1.00 98.81 100 ARG A CA 1
ATOM 801 C C . ARG A 1 100 ? -2.630 -8.186 -1.910 1.00 98.81 100 ARG A C 1
ATOM 803 O O . ARG A 1 100 ? -2.389 -9.299 -2.372 1.00 98.81 100 ARG A O 1
ATOM 810 N N . THR A 1 101 ? -2.274 -7.065 -2.525 1.00 98.31 101 THR A N 1
ATOM 811 C CA . THR A 1 101 ? -1.692 -6.977 -3.872 1.00 98.31 101 THR A CA 1
ATOM 812 C C . THR A 1 101 ? -0.308 -6.337 -3.846 1.00 98.31 101 THR A C 1
ATOM 814 O O . THR A 1 101 ? -0.020 -5.391 -4.574 1.00 98.31 101 THR A O 1
ATOM 817 N N . TYR A 1 102 ? 0.568 -6.821 -2.966 1.00 97.12 102 TYR A N 1
ATOM 818 C CA . TYR A 1 102 ? 1.920 -6.277 -2.841 1.00 97.12 102 TYR A CA 1
ATOM 819 C C . TYR A 1 102 ? 2.746 -6.656 -4.073 1.00 97.12 102 TYR A C 1
ATOM 821 O O . TYR A 1 102 ? 2.914 -7.839 -4.370 1.00 97.12 102 TYR A O 1
ATOM 829 N N . LEU A 1 103 ? 3.256 -5.652 -4.784 1.00 95.56 103 LEU A N 1
ATOM 830 C CA . LEU A 1 103 ? 4.006 -5.842 -6.030 1.00 95.56 103 LEU A CA 1
ATOM 831 C C . LEU A 1 103 ? 5.515 -5.959 -5.801 1.00 95.56 103 LEU A C 1
ATOM 833 O O . LEU A 1 103 ? 6.238 -6.437 -6.669 1.00 95.56 103 LEU A O 1
ATOM 837 N N . GLU A 1 104 ? 5.991 -5.545 -4.633 1.00 89.19 104 GLU A N 1
ATOM 838 C CA . GLU A 1 104 ? 7.407 -5.509 -4.290 1.00 89.19 104 GLU A CA 1
ATOM 839 C C . GLU A 1 104 ? 7.651 -6.075 -2.893 1.00 89.19 104 GLU A C 1
ATOM 841 O O . GLU A 1 104 ? 6.729 -6.231 -2.083 1.00 89.19 104 GLU A O 1
ATOM 846 N N . LYS A 1 105 ? 8.913 -6.399 -2.601 1.00 81.81 105 LYS A N 1
ATOM 847 C CA . LYS A 1 105 ? 9.327 -6.885 -1.287 1.00 81.81 105 LYS A CA 1
ATOM 848 C C . LYS A 1 105 ? 10.584 -6.144 -0.829 1.00 81.81 105 LYS A C 1
ATOM 850 O O . LYS A 1 105 ? 11.631 -6.294 -1.454 1.00 81.81 105 LYS A O 1
ATOM 855 N N . PRO A 1 106 ? 10.552 -5.427 0.310 1.00 76.75 106 PRO A N 1
ATOM 856 C CA . PRO A 1 106 ? 11.734 -4.733 0.801 1.00 76.75 106 PRO A CA 1
ATOM 857 C C . PRO A 1 106 ? 12.758 -5.756 1.314 1.00 76.75 106 PRO A C 1
ATOM 859 O O . PRO A 1 106 ? 12.485 -6.505 2.262 1.00 76.75 106 PRO A O 1
ATOM 862 N N . ARG A 1 107 ? 13.945 -5.803 0.700 1.00 76.56 107 ARG A N 1
ATOM 863 C CA . ARG A 1 107 ? 15.039 -6.719 1.066 1.00 76.56 107 ARG A CA 1
ATOM 864 C C . ARG A 1 107 ? 16.345 -5.956 1.272 1.00 76.56 107 ARG A C 1
ATOM 866 O O . ARG A 1 107 ? 16.632 -5.000 0.568 1.00 76.56 107 ARG A O 1
ATOM 873 N N . THR A 1 108 ? 17.124 -6.414 2.250 1.00 60.00 108 THR A N 1
ATOM 874 C CA . THR A 1 108 ? 18.500 -5.962 2.527 1.00 60.00 108 THR A CA 1
ATOM 875 C C . THR A 1 108 ? 19.553 -6.955 2.023 1.00 60.00 108 THR A C 1
ATOM 877 O O . THR A 1 108 ? 20.737 -6.656 2.061 1.00 60.00 108 THR A O 1
ATOM 880 N N . ALA A 1 109 ? 19.125 -8.140 1.579 1.00 59.06 109 ALA A N 1
ATOM 881 C CA . ALA A 1 109 ? 19.970 -9.195 1.026 1.00 59.06 109 ALA A CA 1
ATOM 882 C C . ALA A 1 109 ? 19.644 -9.406 -0.459 1.00 59.06 109 ALA A C 1
ATOM 884 O O . ALA A 1 109 ? 18.523 -9.104 -0.881 1.00 59.06 109 ALA A O 1
ATOM 885 N N . VAL A 1 110 ? 20.599 -9.961 -1.213 1.00 68.44 110 VAL A N 1
ATOM 886 C CA . VAL A 1 110 ? 20.431 -10.324 -2.629 1.00 68.44 110 VAL A CA 1
ATOM 887 C C . VAL A 1 110 ? 19.230 -11.264 -2.780 1.00 68.44 110 VAL A C 1
ATOM 889 O O . VAL A 1 110 ? 19.110 -12.263 -2.070 1.00 68.44 110 VAL A O 1
ATOM 892 N N . GLY A 1 111 ? 18.305 -10.916 -3.670 1.00 76.56 111 GLY A N 1
ATOM 893 C CA . GLY A 1 111 ? 17.103 -11.694 -3.947 1.00 76.56 111 GLY A CA 1
ATOM 894 C C . GLY A 1 111 ? 16.115 -10.917 -4.810 1.00 76.56 111 GLY A C 1
ATOM 895 O O . GLY A 1 111 ? 16.285 -9.719 -5.031 1.00 76.56 111 GLY A O 1
ATOM 896 N N . TRP A 1 112 ? 15.070 -11.602 -5.278 1.00 86.31 112 TRP A N 1
ATOM 897 C CA . TRP A 1 112 ? 14.039 -10.992 -6.119 1.00 86.31 112 TRP A CA 1
ATOM 898 C C . TRP A 1 112 ? 13.374 -9.792 -5.425 1.00 86.31 112 TRP A C 1
ATOM 900 O O . TRP A 1 112 ? 12.912 -9.901 -4.280 1.00 86.31 112 TRP A O 1
ATOM 910 N N . ARG A 1 113 ? 13.369 -8.648 -6.121 1.00 84.38 113 ARG A N 1
ATOM 911 C CA . ARG A 1 113 ? 12.962 -7.340 -5.582 1.00 84.38 113 ARG A CA 1
ATOM 912 C C . ARG A 1 113 ? 11.461 -7.073 -5.709 1.00 84.38 113 ARG A C 1
ATOM 914 O O . ARG A 1 113 ? 10.889 -6.371 -4.876 1.00 84.38 113 ARG A O 1
ATOM 921 N N . GLY A 1 114 ? 10.806 -7.700 -6.682 1.00 91.88 114 GLY A N 1
ATOM 922 C CA . GLY A 1 114 ? 9.378 -7.532 -6.920 1.00 91.88 114 GLY A CA 1
ATOM 923 C C . GLY A 1 114 ? 9.010 -7.627 -8.389 1.00 91.88 114 GLY A C 1
ATOM 924 O O . GLY A 1 114 ? 9.878 -7.608 -9.256 1.00 91.88 114 GLY A O 1
ATOM 925 N N . LEU A 1 115 ? 7.709 -7.682 -8.658 1.00 94.81 115 LEU A N 1
ATOM 926 C CA . LEU A 1 115 ? 7.138 -7.716 -10.002 1.00 94.81 115 LEU A CA 1
ATOM 927 C C . LEU A 1 115 ? 7.424 -6.429 -10.773 1.00 94.81 115 LEU A C 1
ATOM 929 O O . LEU A 1 115 ? 7.591 -6.473 -11.986 1.00 94.81 115 LEU A O 1
ATOM 933 N N . ILE A 1 116 ? 7.469 -5.292 -10.072 1.00 95.25 116 ILE A N 1
ATOM 934 C CA . ILE A 1 116 ? 7.797 -4.007 -10.695 1.00 95.25 116 ILE A CA 1
ATOM 935 C C . ILE A 1 116 ? 9.256 -3.995 -11.128 1.00 95.25 116 ILE A C 1
ATOM 937 O O . ILE A 1 116 ? 9.536 -3.580 -12.243 1.00 95.25 116 ILE A O 1
ATOM 941 N N . SER A 1 117 ? 10.177 -4.451 -10.279 1.00 92.69 117 SER A N 1
ATOM 942 C CA . SER A 1 117 ? 11.596 -4.428 -10.624 1.00 92.69 117 SER A CA 1
ATOM 943 C C . SER A 1 117 ? 11.966 -5.522 -11.623 1.00 92.69 117 SER A C 1
ATOM 945 O O . SER A 1 117 ? 12.645 -5.233 -12.591 1.00 92.69 117 SER A O 1
ATOM 947 N N . ASP A 1 118 ? 11.535 -6.767 -11.408 1.00 92.44 118 ASP A N 1
ATOM 948 C CA . ASP A 1 118 ? 11.944 -7.936 -12.196 1.00 92.44 118 ASP A CA 1
ATOM 949 C C . ASP A 1 118 ? 10.726 -8.819 -12.538 1.00 92.44 118 ASP A C 1
ATOM 951 O O . ASP A 1 118 ? 10.488 -9.847 -11.890 1.00 92.44 118 ASP A O 1
ATOM 955 N N . PRO A 1 119 ? 9.913 -8.418 -13.537 1.00 93.12 119 PRO A N 1
ATOM 956 C CA . PRO A 1 119 ? 8.646 -9.078 -13.866 1.00 93.12 119 PRO A CA 1
ATOM 957 C C . PRO A 1 119 ? 8.801 -10.491 -14.440 1.00 93.12 119 PRO A C 1
ATOM 959 O O . PRO A 1 119 ? 7.823 -11.232 -14.508 1.00 93.12 119 PRO A O 1
ATOM 962 N N . THR A 1 120 ? 9.999 -10.859 -14.898 1.00 90.56 120 THR A N 1
ATOM 963 C CA . THR A 1 120 ? 10.296 -12.156 -15.524 1.00 90.56 120 THR A CA 1
ATOM 964 C C . THR A 1 120 ? 11.032 -13.118 -14.601 1.00 90.56 120 THR A C 1
ATOM 966 O O . THR A 1 120 ? 11.328 -14.230 -15.032 1.00 90.56 120 THR A O 1
ATOM 969 N N . LEU A 1 121 ? 11.323 -12.715 -13.354 1.00 88.75 121 LEU A N 1
ATOM 970 C CA . LEU A 1 121 ? 12.112 -13.497 -12.390 1.00 88.75 121 LEU A CA 1
ATOM 971 C C . LEU A 1 121 ? 13.500 -13.889 -12.934 1.00 88.75 121 LEU A C 1
ATOM 973 O O . LEU A 1 121 ? 14.077 -14.891 -12.513 1.00 88.75 121 LEU A O 1
ATOM 977 N N . SER A 1 122 ? 14.020 -13.128 -13.900 1.00 87.88 122 SER A N 1
ATOM 978 C CA . SER A 1 122 ? 15.266 -13.444 -14.603 1.00 87.88 122 SER A CA 1
ATOM 979 C C . SER A 1 122 ? 16.456 -12.640 -14.083 1.00 87.88 122 SER A C 1
ATOM 981 O O . SER A 1 122 ? 17.575 -12.862 -14.535 1.00 87.88 122 SER A O 1
ATOM 983 N N . GLY A 1 123 ? 16.225 -11.682 -13.178 1.00 85.94 123 GLY A N 1
ATOM 984 C CA . GLY A 1 123 ? 17.226 -10.722 -12.719 1.00 85.94 123 GLY A CA 1
ATOM 985 C C . GLY A 1 123 ? 17.575 -9.645 -13.751 1.00 85.94 123 GLY A C 1
ATOM 986 O O . GLY A 1 123 ? 18.556 -8.937 -13.561 1.00 85.94 123 GLY A O 1
ATOM 987 N N . ALA A 1 124 ? 16.806 -9.528 -14.842 1.00 84.44 124 ALA A N 1
ATOM 988 C CA . ALA A 1 124 ? 17.081 -8.579 -15.930 1.00 84.44 124 ALA A CA 1
ATOM 989 C C . ALA A 1 124 ? 16.614 -7.144 -15.624 1.00 84.44 124 ALA A C 1
ATOM 991 O O . ALA A 1 124 ? 17.058 -6.206 -16.277 1.00 84.44 124 ALA A O 1
ATOM 992 N N . GLU A 1 125 ? 15.750 -6.988 -14.620 1.00 87.62 125 GLU A N 1
ATOM 993 C CA . GLU A 1 125 ? 15.334 -5.695 -14.062 1.00 87.62 125 GLU A CA 1
ATOM 994 C C . GLU A 1 125 ? 14.552 -4.765 -15.007 1.00 87.62 125 GLU A C 1
ATOM 996 O O . GLU A 1 125 ? 14.799 -3.561 -15.084 1.00 87.62 125 GLU A O 1
ATOM 1001 N N . ASP A 1 126 ? 13.576 -5.321 -15.726 1.00 92.62 126 ASP A N 1
ATOM 1002 C CA . ASP A 1 126 ? 12.722 -4.583 -16.665 1.00 92.62 126 ASP A CA 1
ATOM 1003 C C . ASP A 1 126 ? 11.589 -3.814 -15.947 1.00 92.62 126 ASP A C 1
ATOM 1005 O O . ASP A 1 126 ? 10.428 -4.244 -15.895 1.00 92.62 126 ASP A O 1
ATOM 1009 N N . VAL A 1 127 ? 11.934 -2.646 -15.393 1.00 94.00 127 VAL A N 1
ATOM 1010 C CA . VAL A 1 127 ? 10.999 -1.742 -14.697 1.00 94.00 127 VAL A CA 1
ATOM 1011 C C . VAL A 1 127 ? 9.861 -1.224 -15.594 1.00 94.00 127 VAL A C 1
ATOM 1013 O O . VAL A 1 127 ? 8.709 -1.238 -15.143 1.00 94.00 127 VAL A O 1
ATOM 1016 N N . PRO A 1 128 ? 10.092 -0.782 -16.851 1.00 95.12 128 PRO A N 1
ATOM 1017 C CA . PRO A 1 128 ? 9.008 -0.347 -17.734 1.00 95.12 128 PRO A CA 1
ATOM 1018 C C . PRO A 1 128 ? 7.923 -1.412 -17.934 1.00 95.12 128 PRO A C 1
ATOM 1020 O O . PRO A 1 128 ? 6.722 -1.101 -17.905 1.00 95.12 128 PRO A O 1
ATOM 1023 N N . ARG A 1 129 ? 8.325 -2.675 -18.125 1.00 95.44 129 ARG A N 1
ATOM 1024 C CA . ARG A 1 129 ? 7.399 -3.806 -18.222 1.00 95.44 129 ARG A CA 1
ATOM 1025 C C . ARG A 1 129 ? 6.760 -4.123 -16.878 1.00 95.44 129 ARG A C 1
ATOM 1027 O O . ARG A 1 129 ? 5.557 -4.386 -16.844 1.00 95.44 129 ARG A O 1
ATOM 1034 N N . GLY A 1 130 ? 7.521 -4.074 -15.788 1.00 96.31 130 GLY A N 1
ATOM 1035 C CA . GLY A 1 130 ? 7.026 -4.343 -14.442 1.00 96.31 130 GLY A CA 1
ATOM 1036 C C . GLY A 1 130 ? 5.953 -3.355 -13.982 1.00 96.31 130 GLY A C 1
ATOM 1037 O O . GLY A 1 130 ? 4.932 -3.779 -13.444 1.00 96.31 130 GLY A O 1
ATOM 1038 N N . LEU A 1 131 ? 6.097 -2.059 -14.281 1.00 97.12 131 LEU A N 1
ATOM 1039 C CA . LEU A 1 131 ? 5.063 -1.045 -14.021 1.00 97.12 131 LEU A CA 1
ATOM 1040 C C . LEU A 1 131 ? 3.766 -1.336 -14.787 1.00 97.12 131 LEU A C 1
ATOM 1042 O O . LEU A 1 131 ? 2.673 -1.290 -14.216 1.00 97.12 131 LEU A O 1
ATOM 1046 N N . ALA A 1 132 ? 3.876 -1.672 -16.074 1.00 97.56 132 ALA A N 1
ATOM 1047 C CA . ALA A 1 132 ? 2.724 -2.035 -16.897 1.00 97.56 132 ALA A CA 1
ATOM 1048 C C . ALA A 1 132 ? 2.025 -3.300 -16.383 1.00 97.56 132 ALA A C 1
ATOM 1050 O O . ALA A 1 132 ? 0.796 -3.338 -16.287 1.00 97.56 132 ALA A O 1
ATOM 1051 N N . LEU A 1 133 ? 2.804 -4.317 -16.015 1.00 97.62 133 LEU A N 1
ATOM 1052 C CA . LEU A 1 133 ? 2.287 -5.577 -15.503 1.00 97.62 133 LEU A CA 1
ATOM 1053 C C . LEU A 1 133 ? 1.642 -5.413 -14.124 1.00 97.62 133 LEU A C 1
ATOM 1055 O O . LEU A 1 133 ? 0.532 -5.892 -13.913 1.00 97.62 133 LEU A O 1
ATOM 1059 N N . GLY A 1 134 ? 2.295 -4.691 -13.212 1.00 97.69 134 GLY A N 1
ATOM 1060 C CA . GLY A 1 134 ? 1.773 -4.391 -11.883 1.00 97.69 134 GLY A CA 1
ATOM 1061 C C . GLY A 1 134 ? 0.451 -3.632 -11.948 1.00 97.69 134 GLY A C 1
ATOM 1062 O O . GLY A 1 134 ? -0.522 -4.033 -11.312 1.00 97.69 134 GLY A O 1
ATOM 1063 N N . ARG A 1 135 ? 0.362 -2.596 -12.793 1.00 98.31 135 ARG A N 1
ATOM 1064 C CA . ARG A 1 135 ? -0.895 -1.868 -13.009 1.00 98.31 135 ARG A CA 1
ATOM 1065 C C . ARG A 1 135 ? -1.990 -2.761 -13.592 1.00 98.31 135 ARG A C 1
ATOM 1067 O O . ARG A 1 135 ? -3.130 -2.691 -13.137 1.00 98.31 135 ARG A O 1
ATOM 1074 N N . ARG A 1 136 ? -1.661 -3.611 -14.574 1.00 98.38 136 ARG A N 1
ATOM 1075 C CA . ARG A 1 136 ? -2.609 -4.582 -15.142 1.00 98.38 136 ARG A CA 1
ATOM 1076 C C . ARG A 1 136 ? -3.153 -5.517 -14.061 1.00 98.38 136 ARG A C 1
ATOM 1078 O O . ARG A 1 136 ? -4.365 -5.641 -13.966 1.00 98.38 136 ARG A O 1
ATOM 1085 N N . VAL A 1 137 ? -2.286 -6.088 -13.224 1.00 98.50 137 VAL A N 1
ATOM 1086 C CA . VAL A 1 137 ? -2.683 -6.965 -12.110 1.00 98.50 137 VAL A CA 1
ATOM 1087 C C . VAL A 1 137 ? -3.669 -6.268 -11.172 1.00 98.50 137 VAL A C 1
ATOM 1089 O O . VAL A 1 137 ? -4.696 -6.849 -10.840 1.00 98.50 137 VAL A O 1
ATOM 1092 N N . LEU A 1 138 ? -3.398 -5.022 -10.772 1.00 98.75 138 LEU A N 1
ATOM 1093 C CA . LEU A 1 138 ? -4.301 -4.269 -9.893 1.00 98.75 138 LEU A CA 1
ATOM 1094 C C . LEU A 1 138 ? -5.673 -4.038 -10.546 1.00 98.75 138 LEU A C 1
ATOM 1096 O O . LEU A 1 138 ? -6.697 -4.216 -9.893 1.00 98.75 138 LEU A O 1
ATOM 1100 N N . LEU A 1 139 ? -5.703 -3.701 -11.839 1.00 98.75 139 LEU A N 1
ATOM 1101 C CA . LEU A 1 139 ? -6.953 -3.567 -12.593 1.00 98.75 139 LEU A CA 1
ATOM 1102 C C . LEU A 1 139 ? -7.715 -4.890 -12.702 1.00 98.75 139 LEU A C 1
ATOM 1104 O O . LEU A 1 139 ? -8.937 -4.885 -12.606 1.00 98.75 139 LEU A O 1
ATOM 1108 N N . ASP A 1 140 ? -7.015 -6.009 -12.886 1.00 98.62 140 ASP A N 1
ATOM 1109 C CA . ASP A 1 140 ? -7.652 -7.323 -12.977 1.00 98.62 140 ASP A CA 1
ATOM 1110 C C . ASP A 1 140 ? -8.280 -7.740 -11.639 1.00 98.62 140 ASP A C 1
ATOM 1112 O O . ASP A 1 140 ? -9.370 -8.303 -11.625 1.00 98.62 140 ASP A O 1
ATOM 1116 N N . VAL A 1 141 ? -7.631 -7.423 -10.512 1.00 98.75 141 VAL A N 1
ATOM 1117 C CA . VAL A 1 141 ? -8.183 -7.659 -9.166 1.00 98.75 141 VAL A CA 1
ATOM 1118 C C . VAL A 1 141 ? -9.440 -6.815 -8.933 1.00 98.75 141 VAL A C 1
ATOM 1120 O O . VAL A 1 141 ? -10.451 -7.342 -8.473 1.00 98.75 141 VAL A O 1
ATOM 1123 N N . LEU A 1 142 ? -9.419 -5.535 -9.326 1.00 98.75 142 LEU A N 1
ATOM 1124 C CA . LEU A 1 142 ? -10.609 -4.678 -9.272 1.00 98.75 142 LEU A CA 1
ATOM 1125 C C . LEU A 1 142 ? -11.735 -5.214 -10.167 1.00 98.75 142 LEU A C 1
ATOM 1127 O O . LEU A 1 142 ? -12.890 -5.233 -9.752 1.00 98.75 142 LEU A O 1
ATOM 1131 N N . ALA A 1 143 ? -11.407 -5.670 -11.379 1.00 98.31 143 ALA A N 1
ATOM 1132 C CA . ALA A 1 143 ? -12.371 -6.256 -12.309 1.00 98.31 143 ALA A CA 1
ATOM 1133 C C . ALA A 1 143 ? -12.968 -7.575 -11.792 1.00 98.31 143 ALA A C 1
ATOM 1135 O O . ALA A 1 143 ? -14.112 -7.888 -12.110 1.00 98.31 143 ALA A O 1
ATOM 1136 N N . ALA A 1 144 ? -12.228 -8.315 -10.964 1.00 98.06 144 ALA A N 1
ATOM 1137 C CA . ALA A 1 144 ? -12.721 -9.486 -10.248 1.00 98.06 144 ALA A CA 1
ATOM 1138 C C . ALA A 1 144 ? -13.595 -9.133 -9.029 1.00 98.06 144 ALA A C 1
ATOM 1140 O O . ALA A 1 144 ? -14.022 -10.042 -8.331 1.00 98.06 144 ALA A O 1
ATOM 1141 N N . GLY A 1 145 ? -13.867 -7.849 -8.758 1.00 97.88 145 GLY A N 1
ATOM 1142 C CA . GLY A 1 145 ? -14.748 -7.412 -7.670 1.00 97.88 145 GLY A CA 1
ATOM 1143 C C . GLY A 1 145 ? -14.069 -7.300 -6.304 1.00 97.88 145 GLY A C 1
ATOM 1144 O O . GLY A 1 145 ? -14.755 -7.314 -5.282 1.00 97.88 145 GLY A O 1
ATOM 1145 N N . LEU A 1 146 ? -12.737 -7.184 -6.258 1.00 98.44 146 LEU A N 1
ATOM 1146 C CA . LEU A 1 146 ? -11.983 -7.038 -5.011 1.00 98.44 146 LEU A CA 1
ATOM 1147 C C . LEU A 1 146 ? -11.239 -5.703 -4.934 1.00 98.44 146 LEU A C 1
ATOM 1149 O O . LEU A 1 146 ? -10.516 -5.352 -5.868 1.00 98.44 146 LEU A O 1
ATOM 1153 N N . PRO A 1 147 ? -11.337 -4.972 -3.811 1.00 98.62 147 PRO A N 1
ATOM 1154 C CA . PRO A 1 147 ? -10.479 -3.824 -3.576 1.00 98.62 147 PRO A CA 1
ATOM 1155 C C . PRO A 1 147 ? -9.036 -4.264 -3.310 1.00 98.62 147 PRO A C 1
ATOM 1157 O O . PRO A 1 147 ? -8.765 -5.300 -2.698 1.00 98.62 147 PRO A O 1
ATOM 1160 N N . THR A 1 148 ? -8.094 -3.453 -3.776 1.00 98.81 148 THR A N 1
ATOM 1161 C CA . THR A 1 148 ? -6.650 -3.712 -3.736 1.00 98.81 148 THR A CA 1
ATOM 1162 C C . THR A 1 148 ? -5.989 -3.063 -2.516 1.00 98.81 148 THR A C 1
ATOM 1164 O O . THR A 1 148 ? -6.271 -1.910 -2.171 1.00 98.81 148 THR A O 1
ATOM 1167 N N . ALA A 1 149 ? -5.055 -3.781 -1.890 1.00 98.75 149 ALA A N 1
ATOM 1168 C CA . ALA A 1 149 ? -4.259 -3.306 -0.762 1.00 98.75 149 ALA A CA 1
ATOM 1169 C C . ALA A 1 149 ? -2.753 -3.433 -1.039 1.00 98.75 149 ALA A C 1
ATOM 1171 O O . ALA A 1 149 ? -2.240 -4.533 -1.266 1.00 98.75 149 ALA A O 1
ATOM 1172 N N . VAL A 1 150 ? -2.023 -2.316 -0.987 1.00 98.25 150 VAL A N 1
ATOM 1173 C CA . VAL A 1 150 ? -0.606 -2.225 -1.390 1.00 98.25 150 VAL A CA 1
ATOM 1174 C C . VAL A 1 150 ? 0.283 -1.750 -0.231 1.00 98.25 150 VAL A C 1
ATOM 1176 O O . VAL A 1 150 ? -0.144 -0.998 0.643 1.00 98.25 150 VAL A O 1
ATOM 1179 N N . GLU A 1 151 ? 1.538 -2.200 -0.199 1.00 97.94 151 GLU A N 1
ATOM 1180 C CA . GLU A 1 151 ? 2.607 -1.567 0.586 1.00 97.94 151 GLU A CA 1
ATOM 1181 C C . GLU A 1 151 ? 3.413 -0.663 -0.347 1.00 97.94 151 GLU A C 1
ATOM 1183 O O . GLU A 1 151 ? 3.951 -1.139 -1.346 1.00 97.94 151 GLU A O 1
ATOM 1188 N N . PHE A 1 152 ? 3.473 0.634 -0.046 1.00 96.88 152 PHE A N 1
ATOM 1189 C CA . PHE A 1 152 ? 4.225 1.592 -0.857 1.00 96.88 152 PHE A CA 1
ATOM 1190 C C . PHE A 1 152 ? 5.687 1.615 -0.402 1.00 96.88 152 PHE A C 1
ATOM 1192 O O . PHE A 1 152 ? 5.988 2.071 0.704 1.00 96.88 152 PHE A O 1
ATOM 1199 N N . LEU A 1 153 ? 6.582 1.102 -1.252 1.00 93.81 153 LEU A N 1
ATOM 1200 C CA . LEU A 1 153 ? 8.028 1.078 -1.006 1.00 93.81 153 LEU A CA 1
ATOM 1201 C C . LEU A 1 153 ? 8.759 2.233 -1.687 1.00 93.81 153 LEU A C 1
ATOM 1203 O O . LEU A 1 153 ? 9.622 2.851 -1.073 1.00 93.81 153 LEU A O 1
ATOM 1207 N N . ASP A 1 154 ? 8.416 2.517 -2.943 1.00 92.75 154 ASP A N 1
ATOM 1208 C CA . ASP A 1 154 ? 8.952 3.656 -3.679 1.00 92.75 154 ASP A CA 1
ATOM 1209 C C . ASP A 1 154 ? 7.861 4.736 -3.850 1.00 92.75 154 ASP A C 1
ATOM 1211 O O . ASP A 1 154 ? 6.837 4.495 -4.503 1.00 92.75 154 ASP A O 1
ATOM 1215 N N . PRO A 1 155 ? 8.053 5.943 -3.287 1.00 92.75 155 PRO A N 1
ATOM 1216 C CA . PRO A 1 155 ? 7.146 7.074 -3.474 1.00 92.75 155 PRO A CA 1
ATOM 1217 C C . PRO A 1 155 ? 6.895 7.476 -4.935 1.00 92.75 155 PRO A C 1
ATOM 1219 O O . PRO A 1 155 ? 5.850 8.062 -5.217 1.00 92.75 155 PRO A O 1
ATOM 1222 N N . LEU A 1 156 ? 7.822 7.192 -5.857 1.00 93.50 156 LEU A N 1
ATOM 1223 C CA . LEU A 1 156 ? 7.658 7.474 -7.285 1.00 93.50 156 LEU A CA 1
ATOM 1224 C C . LEU A 1 156 ? 6.766 6.447 -7.975 1.00 93.50 156 LEU A C 1
ATOM 1226 O O . LEU A 1 156 ? 6.030 6.809 -8.885 1.00 93.50 156 LEU A O 1
ATOM 1230 N N . VAL A 1 157 ? 6.782 5.188 -7.531 1.00 94.81 157 VAL A N 1
ATOM 1231 C CA . VAL A 1 157 ? 5.875 4.152 -8.048 1.00 94.81 157 VAL A CA 1
ATOM 1232 C C . VAL A 1 157 ? 4.424 4.491 -7.710 1.00 94.81 157 VAL A C 1
ATOM 1234 O O . VAL A 1 157 ? 3.530 4.211 -8.508 1.00 94.81 157 VAL A O 1
ATOM 1237 N N . ALA A 1 158 ? 4.175 5.136 -6.566 1.00 95.44 158 ALA A N 1
ATOM 1238 C CA . ALA A 1 158 ? 2.826 5.471 -6.122 1.00 95.44 158 ALA A CA 1
ATOM 1239 C C . ALA A 1 158 ? 2.030 6.260 -7.176 1.00 95.44 158 ALA A C 1
ATOM 1241 O O . ALA A 1 158 ? 0.893 5.892 -7.461 1.00 95.44 158 ALA A O 1
ATOM 1242 N N . THR A 1 159 ? 2.634 7.245 -7.851 1.00 94.12 159 THR A N 1
ATOM 1243 C CA . THR A 1 159 ? 1.931 8.069 -8.855 1.00 94.12 159 THR A CA 1
ATOM 1244 C C . THR A 1 159 ? 1.452 7.271 -10.074 1.00 94.12 159 THR A C 1
ATOM 1246 O O . THR A 1 159 ? 0.516 7.692 -10.754 1.00 94.12 159 THR A O 1
ATOM 1249 N N . TYR A 1 160 ? 2.024 6.089 -10.332 1.00 97.50 160 TYR A N 1
ATOM 1250 C CA . TYR A 1 160 ? 1.612 5.195 -11.419 1.00 97.50 160 TYR A CA 1
ATOM 1251 C C . TYR A 1 160 ? 0.405 4.315 -11.082 1.00 97.50 160 TYR A C 1
ATOM 1253 O O . TYR A 1 160 ? -0.266 3.830 -12.001 1.00 97.50 160 TYR A O 1
ATOM 1261 N N . ILE A 1 161 ? 0.152 4.056 -9.795 1.00 97.50 161 ILE A N 1
ATOM 1262 C CA . ILE A 1 161 ? -0.799 3.021 -9.357 1.00 97.50 161 ILE A CA 1
ATOM 1263 C C . ILE A 1 161 ? -1.800 3.485 -8.297 1.00 97.50 161 ILE A C 1
ATOM 1265 O O . ILE A 1 161 ? -2.777 2.785 -8.060 1.00 97.50 161 ILE A O 1
ATOM 1269 N N . GLU A 1 162 ? -1.602 4.629 -7.644 1.00 97.31 162 GLU A N 1
ATOM 1270 C CA . GLU A 1 162 ? -2.431 5.052 -6.507 1.00 97.31 162 GLU A CA 1
ATOM 1271 C C . GLU A 1 162 ? -3.921 5.204 -6.854 1.00 97.31 162 GLU A C 1
ATOM 1273 O O . GLU A 1 162 ? -4.775 5.030 -5.987 1.00 97.31 162 GLU A O 1
ATOM 1278 N N . ASP A 1 163 ? -4.266 5.479 -8.116 1.00 98.00 163 ASP A N 1
ATOM 1279 C CA . ASP A 1 163 ? -5.651 5.589 -8.582 1.00 98.00 163 ASP A CA 1
ATOM 1280 C C . ASP A 1 163 ? -6.401 4.251 -8.533 1.00 98.00 163 ASP A C 1
ATOM 1282 O O . ASP A 1 163 ? -7.621 4.251 -8.381 1.00 98.00 163 ASP A O 1
ATOM 1286 N N . VAL A 1 164 ? -5.677 3.129 -8.594 1.00 98.56 164 VAL A N 1
ATOM 1287 C CA . VAL A 1 164 ? -6.221 1.764 -8.554 1.00 98.56 164 VAL A CA 1
ATOM 1288 C C . VAL A 1 164 ? -5.984 1.063 -7.211 1.00 98.56 164 VAL A C 1
ATOM 1290 O O . VAL A 1 164 ? -6.129 -0.154 -7.135 1.00 98.56 164 VAL A O 1
ATOM 1293 N N . VAL A 1 165 ? -5.610 1.801 -6.155 1.00 98.69 165 VAL A N 1
ATOM 1294 C CA . VAL A 1 165 ? -5.342 1.273 -4.800 1.00 98.69 165 VAL A CA 1
ATOM 1295 C C . VAL A 1 165 ? -6.431 1.697 -3.814 1.00 98.69 165 VAL A C 1
ATOM 1297 O O . VAL A 1 165 ? -6.695 2.887 -3.652 1.00 98.69 165 VAL A O 1
ATOM 1300 N N . SER A 1 166 ? -7.048 0.745 -3.114 1.00 98.81 166 SER A N 1
ATOM 1301 C CA . SER A 1 166 ? -8.129 1.027 -2.149 1.00 98.81 166 SER A CA 1
ATOM 1302 C C . SER A 1 166 ? -7.644 1.150 -0.702 1.00 98.81 166 SER A C 1
ATOM 1304 O O . SER A 1 166 ? -8.297 1.809 0.096 1.00 98.81 166 SER A O 1
ATOM 1306 N N . TYR A 1 167 ? -6.495 0.561 -0.365 1.00 98.88 167 TYR A N 1
ATOM 1307 C CA . TYR A 1 167 ? -5.850 0.663 0.947 1.00 98.88 167 TYR A CA 1
ATOM 1308 C C . TYR A 1 167 ? -4.328 0.651 0.786 1.00 98.88 167 TYR A C 1
ATOM 1310 O O . TYR A 1 167 ? -3.784 -0.119 -0.012 1.00 98.88 167 TYR A O 1
ATOM 1318 N N . GLY A 1 168 ? -3.627 1.478 1.556 1.00 98.50 168 GLY A N 1
ATOM 1319 C CA . GLY A 1 168 ? -2.173 1.540 1.541 1.00 98.50 168 GLY A CA 1
ATOM 1320 C C . GLY A 1 168 ? -1.549 1.200 2.888 1.00 98.50 168 GLY A C 1
ATOM 1321 O O . GLY A 1 168 ? -2.158 1.306 3.950 1.00 98.50 168 GLY A O 1
ATOM 1322 N N . SER A 1 169 ? -0.283 0.802 2.858 1.00 98.38 169 SER A N 1
ATOM 1323 C CA . SER A 1 169 ? 0.500 0.586 4.070 1.00 98.38 169 SER A CA 1
ATOM 1324 C C . SER A 1 169 ? 1.944 1.037 3.903 1.00 98.38 169 SER A C 1
ATOM 1326 O O . SER A 1 169 ? 2.507 0.977 2.809 1.00 98.38 169 SER A O 1
ATOM 1328 N N . ILE A 1 170 ? 2.539 1.479 5.010 1.00 98.12 170 ILE A N 1
ATOM 1329 C CA . ILE A 1 170 ? 3.959 1.789 5.128 1.00 98.12 170 ILE A CA 1
ATOM 1330 C C . ILE A 1 170 ? 4.643 0.670 5.909 1.00 98.12 170 ILE A C 1
ATOM 1332 O O . ILE A 1 170 ? 4.242 0.292 7.018 1.00 98.12 170 ILE A O 1
ATOM 1336 N N . GLY A 1 171 ? 5.687 0.127 5.291 1.00 95.81 171 GLY A N 1
ATOM 1337 C CA . GLY A 1 171 ? 6.479 -0.966 5.818 1.00 95.81 171 GLY A CA 1
ATOM 1338 C C . GLY A 1 171 ? 7.225 -0.604 7.095 1.00 95.81 171 GLY A C 1
ATOM 1339 O O . GLY A 1 171 ? 7.624 0.530 7.335 1.00 95.81 171 GLY A O 1
ATOM 1340 N N . ALA A 1 172 ? 7.540 -1.612 7.898 1.00 94.44 172 ALA A N 1
ATOM 1341 C CA . ALA A 1 172 ? 8.258 -1.394 9.149 1.00 94.44 172 ALA A CA 1
ATOM 1342 C C . ALA A 1 172 ? 9.718 -0.928 8.990 1.00 94.44 172 ALA A C 1
ATOM 1344 O O . ALA A 1 172 ? 10.346 -0.539 9.969 1.00 94.44 172 ALA A O 1
ATOM 1345 N N . ARG A 1 173 ? 10.286 -1.030 7.780 1.00 93.00 173 ARG A N 1
ATOM 1346 C CA . ARG A 1 173 ? 11.613 -0.481 7.448 1.00 93.00 173 ARG A CA 1
ATOM 1347 C C . ARG A 1 173 ? 11.547 0.984 7.015 1.00 93.00 173 ARG A C 1
ATOM 1349 O O . ARG A 1 173 ? 12.575 1.644 6.994 1.00 93.00 173 ARG A O 1
ATOM 1356 N N . THR A 1 174 ? 10.361 1.472 6.661 1.00 95.44 174 THR A N 1
ATOM 1357 C CA . THR A 1 174 ? 10.140 2.817 6.120 1.00 95.44 174 THR A CA 1
ATOM 1358 C C . THR A 1 174 ? 9.214 3.660 6.994 1.00 95.44 174 THR A C 1
ATOM 1360 O O . THR A 1 174 ? 9.065 4.848 6.740 1.00 95.44 174 THR A O 1
ATOM 1363 N N . VAL A 1 175 ? 8.661 3.105 8.078 1.00 95.81 175 VAL A N 1
ATOM 1364 C CA . VAL A 1 175 ? 7.799 3.821 9.037 1.00 95.81 175 VAL A CA 1
ATOM 1365 C C . VAL A 1 175 ? 8.481 5.044 9.670 1.00 95.81 175 VAL A C 1
ATOM 1367 O O . VAL A 1 175 ? 7.833 6.044 9.981 1.00 95.81 175 VAL A O 1
ATOM 1370 N N . GLU A 1 176 ? 9.806 5.016 9.803 1.00 95.38 176 GLU A N 1
ATOM 1371 C CA . GLU A 1 176 ? 10.602 6.145 10.303 1.00 95.38 176 GLU A CA 1
ATOM 1372 C C . GLU A 1 176 ? 11.008 7.147 9.217 1.00 95.38 176 GLU A C 1
ATOM 1374 O O . GLU A 1 176 ? 11.470 8.239 9.532 1.00 95.38 176 GLU A O 1
ATOM 1379 N N . SER A 1 177 ? 10.798 6.815 7.941 1.00 96.75 177 SER A N 1
ATOM 1380 C CA . SER A 1 177 ? 11.185 7.658 6.812 1.00 96.75 177 SER A CA 1
ATOM 1381 C C . SER A 1 177 ? 10.254 8.869 6.685 1.00 96.75 177 SER A C 1
ATOM 1383 O O . SER A 1 177 ? 9.052 8.694 6.449 1.00 96.75 177 SER A O 1
ATOM 1385 N N . PRO A 1 178 ? 10.783 10.107 6.735 1.00 96.75 178 PRO A N 1
ATOM 1386 C CA . PRO A 1 178 ? 9.982 11.305 6.501 1.00 96.75 178 PRO A CA 1
ATOM 1387 C C . PRO A 1 178 ? 9.300 11.299 5.130 1.00 96.75 178 PRO A C 1
ATOM 1389 O O . PRO A 1 178 ? 8.132 11.661 5.030 1.00 96.75 178 PRO A O 1
ATOM 1392 N N . VAL A 1 179 ? 9.987 10.805 4.094 1.00 97.12 179 VAL A N 1
ATOM 1393 C CA . VAL A 1 179 ? 9.457 10.742 2.721 1.00 97.12 179 VAL A CA 1
ATOM 1394 C C . VAL A 1 179 ? 8.211 9.852 2.646 1.00 97.12 179 VAL A C 1
ATOM 1396 O O . VAL A 1 179 ? 7.244 10.195 1.973 1.00 97.12 179 VAL A O 1
ATOM 1399 N N . HIS A 1 180 ? 8.186 8.740 3.384 1.00 98.06 180 HIS A N 1
ATOM 1400 C CA . HIS A 1 180 ? 7.035 7.833 3.404 1.00 98.06 180 HIS A CA 1
ATOM 1401 C C . HIS A 1 180 ? 5.868 8.379 4.229 1.00 98.06 180 HIS A C 1
ATOM 1403 O O . HIS A 1 180 ? 4.712 8.192 3.857 1.00 98.06 180 HIS A O 1
ATOM 1409 N N . ARG A 1 181 ? 6.148 9.093 5.326 1.00 97.50 181 ARG A N 1
ATOM 1410 C CA . ARG A 1 181 ? 5.113 9.789 6.111 1.00 97.50 181 ARG A CA 1
ATOM 1411 C C . ARG A 1 181 ? 4.453 10.895 5.290 1.00 97.50 181 ARG A C 1
ATOM 1413 O O . ARG A 1 181 ? 3.234 11.017 5.282 1.00 97.50 181 ARG A O 1
ATOM 1420 N N . GLN A 1 182 ? 5.261 11.649 4.549 1.00 97.81 182 GLN A N 1
ATOM 1421 C CA . GLN A 1 182 ? 4.801 12.667 3.610 1.00 97.81 182 GLN A CA 1
ATOM 1422 C C . GLN A 1 182 ? 3.991 12.075 2.453 1.00 97.81 182 GLN A C 1
ATOM 1424 O O . GLN A 1 182 ? 2.965 12.637 2.085 1.00 97.81 182 GLN A O 1
ATOM 1429 N N . LEU A 1 183 ? 4.429 10.940 1.894 1.00 97.81 183 LEU A N 1
ATOM 1430 C CA . LEU A 1 183 ? 3.661 10.196 0.895 1.00 97.81 183 LEU A CA 1
ATOM 1431 C C . LEU A 1 183 ? 2.286 9.817 1.452 1.00 97.81 183 LEU A C 1
ATOM 1433 O O . LEU A 1 183 ? 1.275 10.136 0.840 1.00 97.81 183 LEU A O 1
ATOM 1437 N N . ALA A 1 184 ? 2.245 9.193 2.631 1.00 98.19 184 ALA A N 1
ATOM 1438 C CA . ALA A 1 184 ? 1.002 8.770 3.269 1.00 98.19 184 ALA A CA 1
ATOM 1439 C C . ALA A 1 184 ? 0.053 9.942 3.579 1.00 98.19 184 ALA A C 1
ATOM 1441 O O . ALA A 1 184 ? -1.158 9.774 3.467 1.00 98.19 184 ALA A O 1
ATOM 1442 N N . ALA A 1 185 ? 0.584 11.128 3.892 1.00 97.94 185 ALA A N 1
ATOM 1443 C CA . ALA A 1 185 ? -0.207 12.348 4.072 1.00 97.94 185 ALA A CA 1
ATOM 1444 C C . ALA A 1 185 ? -0.909 12.827 2.788 1.00 97.94 185 ALA A C 1
ATOM 1446 O O . ALA A 1 185 ? -1.922 13.517 2.868 1.00 97.94 185 ALA A O 1
ATOM 1447 N N . ALA A 1 186 ? -0.361 12.497 1.613 1.00 97.25 186 ALA A N 1
ATOM 1448 C CA . ALA A 1 186 ? -0.923 12.845 0.304 1.00 97.25 186 ALA A CA 1
ATOM 1449 C C . ALA A 1 186 ? -1.911 11.792 -0.232 1.00 97.25 186 ALA A C 1
ATOM 1451 O O . ALA A 1 186 ? -2.613 12.037 -1.213 1.00 97.25 186 ALA A O 1
ATOM 1452 N N . MET A 1 187 ? -1.957 10.614 0.393 1.00 97.81 187 MET A N 1
ATOM 1453 C CA . MET A 1 187 ? -2.764 9.491 -0.066 1.00 97.81 187 MET A CA 1
ATOM 1454 C C . MET A 1 187 ? -4.259 9.718 0.161 1.00 97.81 187 MET A C 1
ATOM 1456 O O . MET A 1 187 ? -4.678 10.222 1.197 1.00 97.81 187 MET A O 1
ATOM 1460 N N . LYS A 1 188 ? -5.069 9.289 -0.815 1.00 96.88 188 LYS A N 1
ATOM 1461 C CA . LYS A 1 188 ? -6.544 9.396 -0.797 1.00 96.88 188 LYS A CA 1
ATOM 1462 C C . LYS A 1 188 ? -7.244 8.164 -0.226 1.00 96.88 188 LYS A C 1
ATOM 1464 O O . LYS A 1 188 ? -8.468 8.093 -0.249 1.00 96.88 188 LYS A O 1
ATOM 1469 N N . MET A 1 189 ? -6.473 7.157 0.164 1.00 98.56 189 MET A N 1
ATOM 1470 C CA . MET A 1 189 ? -6.963 5.931 0.778 1.00 98.56 189 MET A CA 1
ATOM 1471 C C . MET A 1 189 ? -6.501 5.847 2.232 1.00 98.56 189 MET A C 1
ATOM 1473 O O . MET A 1 189 ? -5.505 6.492 2.585 1.00 98.56 189 MET A O 1
ATOM 1477 N N . PRO A 1 190 ? -7.147 5.000 3.047 1.00 98.75 190 PRO A N 1
ATOM 1478 C CA . PRO A 1 190 ? -6.637 4.680 4.365 1.00 98.75 190 PRO A CA 1
ATOM 1479 C C . PRO A 1 190 ? -5.210 4.129 4.333 1.00 98.75 190 PRO A C 1
ATOM 1481 O O . PRO A 1 190 ? -4.851 3.349 3.444 1.00 98.75 190 PRO A O 1
ATOM 1484 N N . MET A 1 191 ? -4.405 4.530 5.319 1.00 98.69 191 MET A N 1
ATOM 1485 C CA . MET A 1 191 ? -2.977 4.212 5.396 1.00 98.69 191 MET A CA 1
ATOM 1486 C C . MET A 1 191 ? -2.608 3.558 6.732 1.00 98.69 191 MET A C 1
ATOM 1488 O O . MET A 1 191 ? -2.735 4.158 7.799 1.00 98.69 191 MET A O 1
ATOM 1492 N N . GLY A 1 192 ? -2.099 2.328 6.681 1.00 98.38 192 GLY A N 1
ATOM 1493 C CA . GLY A 1 192 ? -1.615 1.607 7.861 1.00 98.38 192 GLY A CA 1
ATOM 1494 C C . GLY A 1 192 ? -0.101 1.705 8.062 1.00 98.38 192 GLY A C 1
ATOM 1495 O O . GLY A 1 192 ? 0.675 1.508 7.126 1.00 98.38 192 GLY A O 1
ATOM 1496 N N . PHE A 1 193 ? 0.347 1.947 9.293 1.00 98.00 193 PHE A N 1
ATOM 1497 C CA . PHE A 1 193 ? 1.766 2.045 9.650 1.00 98.00 193 PHE A CA 1
ATOM 1498 C C . PHE A 1 193 ? 2.204 0.855 10.495 1.00 98.00 193 PHE A C 1
ATOM 1500 O O . PHE A 1 193 ? 1.758 0.685 11.629 1.00 98.00 193 PHE A O 1
ATOM 1507 N N . LYS A 1 194 ? 3.106 0.024 9.964 1.00 96.31 194 LYS A N 1
ATOM 1508 C CA . LYS A 1 194 ? 3.639 -1.129 10.702 1.00 96.31 194 LYS A CA 1
ATOM 1509 C C . LYS A 1 194 ? 4.592 -0.680 11.806 1.00 96.31 194 LYS A C 1
ATOM 1511 O O . LYS A 1 194 ? 5.471 0.144 11.561 1.00 96.31 194 LYS A O 1
ATOM 1516 N N . ASN A 1 195 ? 4.494 -1.298 12.983 1.00 93.50 195 ASN A N 1
ATOM 1517 C CA . ASN A 1 195 ? 5.492 -1.116 14.039 1.00 93.50 195 ASN A CA 1
ATOM 1518 C C . ASN A 1 195 ? 6.905 -1.530 13.572 1.00 93.50 195 ASN A C 1
ATOM 1520 O O . ASN A 1 195 ? 7.062 -2.407 12.706 1.00 93.50 195 ASN A O 1
ATOM 1524 N N . GLY A 1 196 ? 7.937 -0.918 14.162 1.00 90.75 196 GLY A N 1
ATOM 1525 C CA . GLY A 1 196 ? 9.345 -1.141 13.814 1.00 90.75 196 GLY A CA 1
ATOM 1526 C C . GLY A 1 196 ? 9.784 -2.603 13.981 1.00 90.75 196 GLY A C 1
ATOM 1527 O O . GLY A 1 196 ? 9.097 -3.403 14.615 1.00 90.75 196 GLY A O 1
ATOM 1528 N N . ARG A 1 197 ? 10.928 -3.003 13.398 1.00 89.25 197 ARG A N 1
ATOM 1529 C CA . ARG A 1 197 ? 11.440 -4.399 13.492 1.00 89.25 197 ARG A CA 1
ATOM 1530 C C . ARG A 1 197 ? 11.705 -4.868 14.919 1.00 89.25 197 ARG A C 1
ATOM 1532 O O . ARG A 1 197 ? 11.435 -6.027 15.219 1.00 89.25 197 ARG A O 1
ATOM 1539 N N . SER A 1 198 ? 12.121 -3.953 15.785 1.00 87.25 198 SER A N 1
ATOM 1540 C CA . SER A 1 198 ? 12.295 -4.180 17.220 1.00 87.25 198 SER A CA 1
ATOM 1541 C C . SER A 1 198 ? 10.982 -4.362 17.987 1.00 87.25 198 SER A C 1
ATOM 1543 O O . SER A 1 198 ? 11.011 -4.759 19.145 1.00 87.25 198 SER A O 1
ATOM 1545 N N . GLY A 1 199 ? 9.826 -4.096 17.370 1.00 86.06 199 GLY A N 1
ATOM 1546 C CA . GLY A 1 199 ? 8.538 -4.064 18.064 1.00 86.06 199 GLY A CA 1
ATOM 1547 C C . GLY A 1 199 ? 8.108 -2.678 18.516 1.00 86.06 199 GLY A C 1
ATOM 1548 O O . GLY A 1 199 ? 6.992 -2.549 19.010 1.00 86.06 199 GLY A O 1
ATOM 1549 N N . ASP A 1 200 ? 8.950 -1.655 18.327 1.00 85.38 200 ASP A N 1
ATOM 1550 C CA . ASP A 1 200 ? 8.614 -0.298 18.746 1.00 85.38 200 ASP A CA 1
ATOM 1551 C C . ASP A 1 200 ? 7.361 0.224 18.028 1.00 85.38 200 ASP A C 1
ATOM 1553 O O . ASP A 1 200 ? 7.275 0.257 16.793 1.00 85.38 200 ASP A O 1
ATOM 1557 N N . LEU A 1 201 ? 6.392 0.627 18.845 1.00 89.75 201 LEU A N 1
ATOM 1558 C CA . LEU A 1 201 ? 5.121 1.194 18.419 1.00 89.75 201 LEU A CA 1
ATOM 1559 C C . LEU A 1 201 ? 5.203 2.704 18.269 1.00 89.75 201 LEU A C 1
ATOM 1561 O O . LEU A 1 201 ? 4.451 3.258 17.468 1.00 89.75 201 LEU A O 1
ATOM 1565 N N . GLN A 1 202 ? 6.109 3.366 18.991 1.00 89.25 202 GLN A N 1
ATOM 1566 C CA . GLN A 1 202 ? 6.189 4.818 18.981 1.00 89.25 202 GLN A CA 1
ATOM 1567 C C . GLN A 1 202 ? 6.519 5.336 17.581 1.00 89.25 202 GLN A C 1
ATOM 1569 O O . GLN A 1 202 ? 5.922 6.314 17.133 1.00 89.25 202 GLN A O 1
ATOM 1574 N N . SER A 1 203 ? 7.377 4.641 16.832 1.00 91.44 203 SER A N 1
ATOM 1575 C CA . SER A 1 203 ? 7.655 4.998 15.441 1.00 91.44 203 SER A CA 1
ATOM 1576 C C . SER A 1 203 ? 6.435 4.909 14.523 1.00 91.44 203 SER A C 1
ATOM 1578 O O . SER A 1 203 ? 6.292 5.764 13.647 1.00 91.44 203 SER A O 1
ATOM 1580 N N . ALA A 1 204 ? 5.521 3.957 14.741 1.00 93.88 204 ALA A N 1
ATOM 1581 C CA . ALA A 1 204 ? 4.261 3.879 13.994 1.00 93.88 204 ALA A CA 1
ATOM 1582 C C . ALA A 1 204 ? 3.252 4.950 14.433 1.00 93.88 204 ALA A C 1
ATOM 1584 O O . ALA A 1 204 ? 2.639 5.584 13.576 1.00 93.88 204 ALA A O 1
ATOM 1585 N N . VAL A 1 205 ? 3.137 5.213 15.741 1.00 92.44 205 VAL A N 1
ATOM 1586 C CA . VAL A 1 205 ? 2.324 6.310 16.301 1.00 92.44 205 VAL A CA 1
ATOM 1587 C C . VAL A 1 205 ? 2.762 7.650 15.707 1.00 92.44 205 VAL A C 1
ATOM 1589 O O . VAL A 1 205 ? 1.951 8.376 15.138 1.00 92.44 205 VAL A O 1
ATOM 1592 N N . ASN A 1 206 ? 4.062 7.947 15.762 1.00 93.12 206 ASN A N 1
ATOM 1593 C CA . ASN A 1 206 ? 4.638 9.178 15.224 1.00 93.12 206 ASN A CA 1
ATOM 1594 C C . ASN A 1 206 ? 4.400 9.303 13.715 1.00 93.12 206 ASN A C 1
ATOM 1596 O O . ASN A 1 206 ? 4.136 10.397 13.220 1.00 93.12 206 ASN A O 1
ATOM 1600 N N . ALA A 1 207 ? 4.499 8.194 12.979 1.00 95.62 207 ALA A N 1
ATOM 1601 C CA . ALA A 1 207 ? 4.251 8.179 11.544 1.00 95.62 207 ALA A CA 1
ATOM 1602 C C . ALA A 1 207 ? 2.785 8.473 11.210 1.00 95.62 207 ALA A C 1
ATOM 1604 O O . ALA A 1 207 ? 2.528 9.310 10.347 1.00 95.62 207 ALA A O 1
ATOM 1605 N N . ALA A 1 208 ? 1.847 7.849 11.927 1.00 95.38 208 ALA A N 1
ATOM 1606 C CA . ALA A 1 208 ? 0.422 8.101 11.769 1.00 95.38 208 ALA A CA 1
ATOM 1607 C C . ALA A 1 208 ? 0.076 9.563 12.098 1.00 95.38 208 ALA A C 1
ATOM 1609 O O . ALA A 1 208 ? -0.525 10.247 11.276 1.00 95.38 208 ALA A O 1
ATOM 1610 N N . VAL A 1 209 ? 0.535 10.090 13.239 1.00 93.56 209 VAL A N 1
ATOM 1611 C CA . VAL A 1 209 ? 0.306 11.498 13.609 1.00 93.56 209 VAL A CA 1
ATOM 1612 C C . VAL A 1 209 ? 0.878 12.443 12.550 1.00 93.56 209 VAL A C 1
ATOM 1614 O O . VAL A 1 209 ? 0.167 13.319 12.064 1.00 93.56 209 VAL A O 1
ATOM 1617 N N . ALA A 1 210 ? 2.126 12.236 12.120 1.00 95.44 210 ALA A N 1
ATOM 1618 C CA . ALA A 1 210 ? 2.742 13.073 11.092 1.00 95.44 210 ALA A CA 1
ATOM 1619 C C . ALA A 1 210 ? 1.971 13.034 9.764 1.00 95.44 210 ALA A C 1
ATOM 1621 O O . ALA A 1 210 ? 1.798 14.076 9.131 1.00 95.44 210 ALA A O 1
ATOM 1622 N N . ALA A 1 211 ? 1.496 11.854 9.355 1.00 97.12 211 ALA A N 1
ATOM 1623 C CA . ALA A 1 211 ? 0.723 11.689 8.131 1.00 97.12 211 ALA A CA 1
ATOM 1624 C C . ALA A 1 211 ? -0.681 12.303 8.216 1.00 97.12 211 ALA A C 1
ATOM 1626 O O . ALA A 1 211 ? -1.216 12.708 7.191 1.00 97.12 211 ALA A O 1
ATOM 1627 N N . SER A 1 212 ? -1.262 12.422 9.414 1.00 96.19 212 SER A N 1
ATOM 1628 C CA . SER A 1 212 ? -2.568 13.068 9.608 1.00 96.19 212 SER A CA 1
ATOM 1629 C C . SER A 1 212 ? -2.547 14.593 9.496 1.00 96.19 212 SER A C 1
ATOM 1631 O O . SER A 1 212 ? -3.596 15.215 9.360 1.00 96.19 212 SER A O 1
ATOM 1633 N N . LEU A 1 213 ? -1.359 15.198 9.527 1.00 95.69 213 LEU A N 1
ATOM 1634 C CA . LEU A 1 213 ? -1.169 16.644 9.463 1.00 95.69 213 LEU A CA 1
ATOM 1635 C C . LEU A 1 213 ? -0.779 17.098 8.047 1.00 95.69 213 LEU A C 1
ATOM 1637 O O . LEU A 1 213 ? -0.232 16.299 7.283 1.00 95.69 213 LEU A O 1
ATOM 1641 N N . PRO A 1 214 ? -0.977 18.384 7.698 1.00 97.50 214 PRO A N 1
ATOM 1642 C CA . PRO A 1 214 ? -0.503 18.930 6.434 1.00 97.50 214 PRO A CA 1
ATOM 1643 C C . PRO A 1 214 ? 1.005 18.736 6.237 1.00 97.50 214 PRO A C 1
ATOM 1645 O O . PRO A 1 214 ? 1.810 19.042 7.118 1.00 97.50 214 PRO A O 1
ATOM 1648 N N . GLN A 1 215 ? 1.397 18.276 5.050 1.00 96.12 215 GLN A N 1
ATOM 1649 C CA . GLN A 1 215 ? 2.789 18.006 4.684 1.00 96.12 215 GLN A CA 1
ATOM 1650 C C . GLN A 1 215 ? 3.149 18.679 3.357 1.00 96.12 215 GLN A C 1
ATOM 1652 O O . GLN A 1 215 ? 2.305 18.905 2.490 1.00 96.12 215 GLN A O 1
ATOM 1657 N N . LYS A 1 216 ? 4.437 18.970 3.166 1.00 96.06 216 LYS A N 1
ATOM 1658 C CA . LYS A 1 216 ? 4.998 19.354 1.864 1.00 96.06 216 LYS A CA 1
ATOM 1659 C C . LYS A 1 216 ? 5.977 18.279 1.424 1.00 96.06 216 LYS A C 1
ATOM 1661 O O . LYS A 1 216 ? 6.812 17.872 2.230 1.00 96.06 216 LYS A O 1
ATOM 1666 N N . ARG A 1 217 ? 5.901 17.844 0.168 1.00 94.50 217 ARG A N 1
ATOM 1667 C CA . ARG A 1 217 ? 6.784 16.796 -0.358 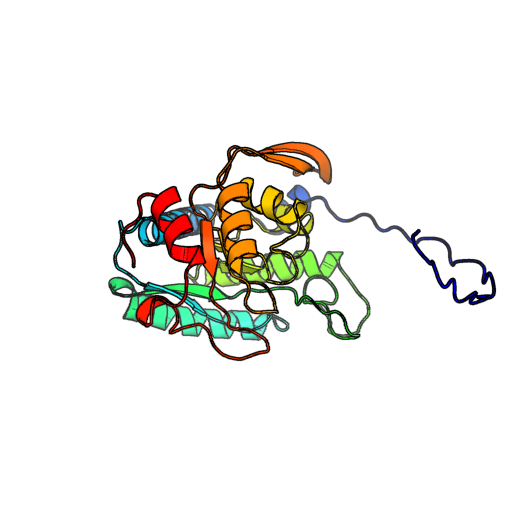1.00 94.50 217 ARG A CA 1
ATOM 1668 C C . ARG A 1 217 ? 7.227 17.067 -1.783 1.00 94.50 217 ARG A C 1
ATOM 1670 O O . ARG A 1 217 ? 6.486 17.653 -2.571 1.00 94.50 217 ARG A O 1
ATOM 1677 N N . LEU A 1 218 ? 8.415 16.580 -2.118 1.00 95.38 218 LEU A N 1
ATOM 1678 C CA . LEU A 1 218 ? 8.826 16.436 -3.509 1.00 95.38 218 LEU A CA 1
ATOM 1679 C C . LEU A 1 218 ? 8.154 15.184 -4.086 1.00 95.38 218 LEU A C 1
ATOM 1681 O O . LEU A 1 218 ? 8.137 14.129 -3.452 1.00 95.38 218 LEU A O 1
ATOM 1685 N N . SER A 1 219 ? 7.557 15.319 -5.263 1.00 94.50 219 SER A N 1
ATOM 1686 C CA . SER A 1 219 ?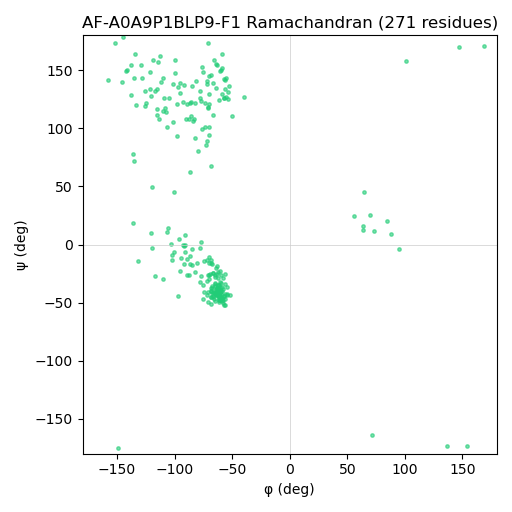 6.861 14.245 -5.980 1.00 94.50 219 SER A CA 1
ATOM 1687 C C . SER A 1 219 ? 6.976 14.458 -7.488 1.00 94.50 219 SER A C 1
ATOM 1689 O O . SER A 1 219 ? 7.659 15.387 -7.920 1.00 94.50 219 SER A O 1
ATOM 1691 N N . THR A 1 220 ? 6.317 13.622 -8.287 1.00 94.81 220 THR A N 1
ATOM 1692 C CA . THR A 1 220 ? 6.137 13.854 -9.722 1.00 94.81 220 THR A CA 1
ATOM 1693 C C . THR A 1 220 ? 4.682 14.178 -10.045 1.00 94.81 220 THR A C 1
ATOM 1695 O O . THR A 1 220 ? 3.766 13.627 -9.436 1.00 94.81 220 THR A O 1
ATOM 1698 N N . ASP A 1 221 ? 4.464 15.082 -10.999 1.00 94.06 221 ASP A N 1
ATOM 1699 C CA . ASP A 1 221 ? 3.154 15.290 -11.608 1.00 94.06 221 ASP A CA 1
ATOM 1700 C C . ASP A 1 221 ? 2.779 14.092 -12.505 1.00 94.06 221 ASP A C 1
ATOM 1702 O O . ASP A 1 221 ? 3.585 13.197 -12.781 1.00 94.06 221 ASP A O 1
ATOM 1706 N N . ALA A 1 222 ? 1.549 14.080 -13.020 1.00 93.88 222 ALA A N 1
ATOM 1707 C CA . ALA A 1 222 ? 1.094 13.002 -13.897 1.00 93.88 222 ALA A CA 1
ATOM 1708 C C . ALA A 1 222 ? 1.895 12.902 -15.216 1.00 93.88 222 ALA A C 1
ATOM 1710 O O . ALA A 1 222 ? 1.860 11.864 -15.870 1.00 93.88 222 ALA A O 1
ATOM 1711 N N . ARG A 1 223 ? 2.622 13.953 -15.620 1.00 96.12 223 ARG A N 1
ATOM 1712 C CA . ARG A 1 223 ? 3.493 13.987 -16.808 1.00 96.12 223 ARG A CA 1
ATOM 1713 C C . ARG A 1 223 ? 4.942 13.590 -16.490 1.00 96.12 223 ARG A C 1
ATOM 1715 O O . ARG A 1 223 ? 5.752 13.500 -17.408 1.00 96.12 223 ARG A O 1
ATOM 1722 N N . GLY A 1 224 ? 5.259 13.294 -15.229 1.00 94.00 224 GLY A N 1
ATOM 1723 C CA . GLY A 1 224 ? 6.582 12.876 -14.773 1.00 94.00 224 GLY A CA 1
ATOM 1724 C C . GLY A 1 224 ? 7.525 14.025 -14.401 1.00 94.00 224 GLY A C 1
ATOM 1725 O O . GLY A 1 224 ? 8.703 13.769 -14.164 1.00 94.00 224 GLY A O 1
ATOM 1726 N N . HIS A 1 225 ? 7.056 15.274 -14.332 1.00 95.81 225 HIS A N 1
ATOM 1727 C CA . HIS A 1 225 ? 7.882 16.395 -13.879 1.00 95.81 225 HIS A CA 1
ATOM 1728 C C . HIS A 1 225 ? 7.933 16.456 -12.359 1.00 95.81 225 HIS A C 1
ATOM 1730 O O . HIS A 1 225 ? 6.917 16.267 -11.694 1.00 95.81 225 HIS A O 1
ATOM 1736 N N . VAL A 1 226 ? 9.099 16.776 -11.801 1.00 96.25 226 VAL A N 1
ATOM 1737 C CA . VAL A 1 226 ? 9.230 16.994 -10.357 1.00 96.25 226 VAL A CA 1
ATOM 1738 C C . VAL A 1 226 ? 8.393 18.203 -9.935 1.00 96.25 226 VAL A C 1
ATOM 1740 O O . VAL A 1 226 ? 8.444 19.257 -10.566 1.00 96.25 226 VAL A O 1
ATOM 1743 N N . GLN A 1 227 ? 7.650 18.058 -8.841 1.00 95.62 227 GLN A N 1
ATOM 1744 C CA . GLN A 1 227 ? 6.794 19.096 -8.279 1.00 95.62 227 GLN A CA 1
ATOM 1745 C C . GLN A 1 227 ? 6.895 19.144 -6.749 1.00 95.62 227 GLN A C 1
ATOM 1747 O O . GLN A 1 227 ? 7.182 18.140 -6.089 1.00 95.62 227 GLN A O 1
ATOM 1752 N N . LEU A 1 228 ? 6.601 20.316 -6.181 1.00 97.19 228 LEU A N 1
ATOM 1753 C CA . LEU A 1 228 ? 6.341 20.476 -4.752 1.00 97.19 228 LEU A CA 1
ATOM 1754 C C . LEU A 1 228 ? 4.842 20.296 -4.498 1.00 97.19 228 LEU A C 1
ATOM 1756 O O . LEU A 1 228 ? 4.044 21.178 -4.812 1.00 97.19 228 LEU A O 1
ATOM 1760 N N . GLU A 1 229 ? 4.465 19.176 -3.897 1.00 95.50 229 GLU A N 1
ATOM 1761 C CA . GLU A 1 229 ? 3.083 18.902 -3.518 1.00 95.50 229 GLU A CA 1
ATOM 1762 C C . GLU A 1 229 ? 2.815 19.359 -2.079 1.00 95.50 229 GLU A C 1
ATOM 1764 O O . GLU A 1 229 ? 3.630 19.142 -1.177 1.00 95.50 229 GLU A O 1
ATOM 1769 N N . LYS A 1 230 ? 1.658 19.995 -1.869 1.00 97.50 230 LYS A N 1
ATOM 1770 C CA . LYS A 1 230 ? 1.137 20.375 -0.552 1.00 97.50 230 LYS A CA 1
ATOM 1771 C C . LYS A 1 230 ? -0.026 19.445 -0.214 1.00 97.50 230 LYS A C 1
ATOM 1773 O O . LYS A 1 230 ? -1.126 19.629 -0.727 1.00 97.50 230 LYS A O 1
ATOM 1778 N N . ALA A 1 231 ? 0.234 18.453 0.626 1.00 95.31 231 ALA A N 1
ATOM 1779 C CA . ALA A 1 231 ? -0.767 17.508 1.087 1.00 95.31 231 ALA A CA 1
ATOM 1780 C C . ALA A 1 231 ? -1.521 18.080 2.299 1.00 95.31 231 ALA A C 1
ATOM 1782 O O . ALA A 1 231 ? -0.874 18.623 3.200 1.00 95.31 231 ALA A O 1
ATOM 1783 N N . PRO A 1 232 ? -2.858 17.953 2.364 1.00 95.94 232 PRO A N 1
ATOM 1784 C CA . PRO A 1 232 ? -3.641 18.426 3.506 1.00 95.94 232 PRO A CA 1
ATOM 1785 C C . PRO A 1 232 ? -3.455 17.562 4.764 1.00 95.94 232 PRO A C 1
ATOM 1787 O O . PRO A 1 232 ? -3.826 18.000 5.847 1.00 95.94 232 PRO A O 1
ATOM 1790 N N . GLY A 1 233 ? -2.857 16.375 4.628 1.00 97.19 233 GLY A N 1
ATOM 1791 C CA . GLY A 1 233 ? -2.856 15.338 5.655 1.00 97.19 233 GLY A CA 1
ATOM 1792 C C . GLY A 1 233 ? -3.895 14.264 5.345 1.00 97.19 233 GLY A C 1
ATOM 179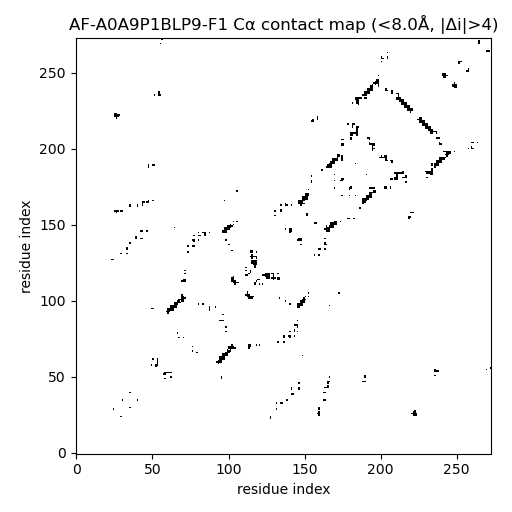3 O O . GLY A 1 233 ? -4.847 14.498 4.600 1.00 97.19 233 GLY A O 1
ATOM 1794 N N . ASN A 1 234 ? -3.695 13.078 5.912 1.00 97.81 234 ASN A N 1
ATOM 1795 C CA . ASN A 1 234 ? -4.568 11.926 5.737 1.00 97.81 234 ASN A CA 1
ATOM 1796 C C . ASN A 1 234 ? -5.257 11.579 7.070 1.00 97.81 234 ASN A C 1
ATOM 1798 O O . ASN A 1 234 ? -4.598 11.073 7.986 1.00 97.81 234 ASN A O 1
ATOM 1802 N N . PRO A 1 235 ? -6.569 11.835 7.213 1.00 96.25 235 PRO A N 1
ATOM 1803 C CA . PRO A 1 235 ? -7.282 11.539 8.449 1.00 96.25 235 PRO A CA 1
ATOM 1804 C C . PRO A 1 235 ? -7.464 10.032 8.686 1.00 96.25 235 PRO A C 1
ATOM 1806 O O . PRO A 1 235 ? -7.695 9.635 9.827 1.00 96.25 235 PRO A O 1
ATOM 1809 N N . ASP A 1 236 ? -7.284 9.184 7.674 1.00 97.69 236 ASP A N 1
ATOM 1810 C CA . ASP A 1 236 ? -7.633 7.759 7.677 1.00 97.69 236 ASP A CA 1
ATOM 1811 C C . ASP A 1 236 ? -6.405 6.865 7.931 1.00 97.69 236 ASP A C 1
ATOM 1813 O O . ASP A 1 236 ? -6.141 5.874 7.248 1.00 97.69 236 ASP A O 1
ATOM 1817 N N . VAL A 1 237 ? -5.595 7.238 8.923 1.00 97.19 237 VAL A N 1
ATOM 1818 C CA . VAL A 1 237 ? -4.378 6.511 9.313 1.00 97.19 237 VAL A CA 1
ATOM 1819 C C . VAL A 1 237 ? -4.591 5.610 10.531 1.00 97.19 237 VAL A C 1
ATOM 1821 O O . VAL A 1 237 ? -5.342 5.958 11.438 1.00 97.19 237 VAL A O 1
ATOM 1824 N N . HIS A 1 238 ? -3.886 4.483 10.605 1.00 95.69 238 HIS A N 1
ATOM 1825 C CA . HIS A 1 238 ? -3.904 3.582 11.771 1.00 95.69 238 HIS A CA 1
ATOM 1826 C C . HIS A 1 238 ? -2.580 2.818 11.914 1.00 95.69 238 HIS A C 1
ATOM 1828 O O . HIS A 1 238 ? -1.690 2.900 11.063 1.00 95.69 238 HIS A O 1
ATOM 1834 N N . ILE A 1 239 ? -2.438 2.073 13.009 1.00 95.12 239 ILE A N 1
ATOM 1835 C CA . ILE A 1 239 ? -1.239 1.292 13.333 1.00 95.12 239 ILE A CA 1
ATOM 1836 C C . ILE A 1 239 ? -1.480 -0.181 12.995 1.00 95.12 239 ILE A C 1
ATOM 1838 O O . ILE A 1 239 ? -2.534 -0.729 13.296 1.00 95.12 239 ILE A O 1
ATOM 1842 N N . ILE A 1 240 ? -0.475 -0.836 12.413 1.00 95.94 240 ILE A N 1
ATOM 1843 C CA . ILE A 1 240 ? -0.469 -2.276 12.145 1.00 95.94 240 ILE A CA 1
ATOM 1844 C C . ILE A 1 240 ? 0.498 -2.953 13.121 1.00 95.94 240 ILE A C 1
ATOM 1846 O O . ILE A 1 240 ? 1.721 -2.774 13.040 1.00 95.94 240 ILE A O 1
ATOM 1850 N N . LEU A 1 241 ? -0.054 -3.775 14.012 1.00 94.56 241 LEU A N 1
ATOM 1851 C CA . LEU A 1 241 ? 0.709 -4.662 14.886 1.00 94.56 241 LEU A CA 1
ATOM 1852 C C . LEU A 1 241 ? 1.192 -5.876 14.087 1.00 94.56 241 LEU A C 1
ATOM 1854 O O . LEU A 1 241 ? 0.397 -6.583 13.473 1.00 94.56 241 LEU A O 1
ATOM 1858 N N . ARG A 1 242 ? 2.504 -6.117 14.063 1.00 93.88 242 ARG A N 1
ATOM 1859 C CA . ARG A 1 242 ? 3.106 -7.201 13.264 1.00 93.88 242 ARG A CA 1
ATOM 1860 C C . ARG A 1 242 ? 4.173 -8.015 14.004 1.00 93.88 242 ARG A C 1
ATOM 1862 O O . ARG A 1 242 ? 5.002 -8.675 13.378 1.00 93.88 242 ARG A O 1
ATOM 1869 N N . GLY A 1 243 ? 4.181 -7.928 15.328 1.00 92.12 243 GLY A N 1
ATOM 1870 C CA . GLY A 1 243 ? 5.190 -8.514 16.204 1.00 92.12 243 GLY A CA 1
ATOM 1871 C C . GLY A 1 243 ? 6.537 -7.803 16.132 1.00 92.12 243 GLY A C 1
ATOM 1872 O O . GLY A 1 243 ? 6.669 -6.684 15.629 1.00 92.12 243 GLY A O 1
ATOM 1873 N N . SER A 1 244 ? 7.551 -8.481 16.638 1.00 91.06 244 SER A N 1
ATOM 1874 C CA . SER A 1 244 ? 8.945 -8.067 16.615 1.00 91.06 244 SER A CA 1
ATOM 1875 C C . SER A 1 244 ? 9.857 -9.277 16.456 1.00 91.06 244 SER A C 1
ATOM 1877 O O . SER A 1 244 ? 9.402 -10.419 16.417 1.00 91.06 244 SER A O 1
ATOM 1879 N N . GLU A 1 245 ? 11.161 -9.024 16.391 1.00 84.50 245 GLU A N 1
ATOM 1880 C CA . GLU A 1 245 ? 12.181 -10.075 16.492 1.00 84.50 245 GLU A CA 1
ATOM 1881 C C . GLU A 1 245 ? 12.115 -10.833 17.835 1.00 84.50 245 GLU A C 1
ATOM 1883 O O . GLU A 1 245 ? 12.525 -11.986 17.905 1.00 84.50 245 GLU A O 1
ATOM 1888 N N . SER A 1 246 ? 11.542 -10.226 18.880 1.00 86.38 246 SER A N 1
ATOM 1889 C CA .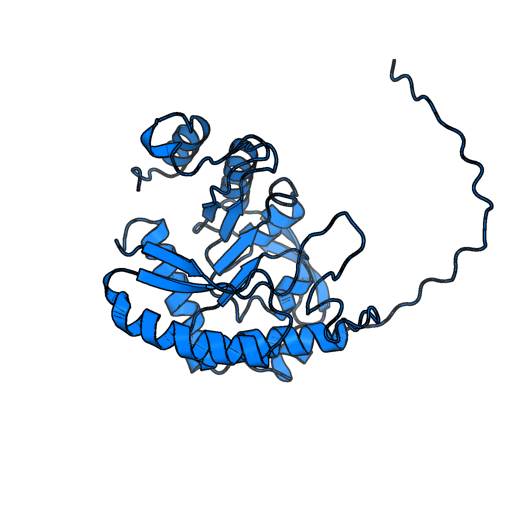 SER A 1 246 ? 11.389 -10.824 20.214 1.00 86.38 246 SER A CA 1
ATOM 1890 C C . SER A 1 246 ? 10.075 -11.590 20.410 1.00 86.38 246 SER A C 1
ATOM 1892 O O . SER A 1 246 ? 9.893 -12.206 21.456 1.00 86.38 246 SER A O 1
ATOM 1894 N N . GLY A 1 247 ? 9.151 -11.551 19.444 1.00 89.06 247 GLY A N 1
ATOM 1895 C CA . GLY A 1 247 ? 7.899 -12.305 19.503 1.00 89.06 247 GLY A CA 1
ATOM 1896 C C . GLY A 1 247 ? 6.649 -11.525 19.075 1.00 89.06 247 GLY A C 1
ATOM 1897 O O . GLY A 1 247 ? 6.729 -10.409 18.554 1.00 89.06 247 GLY A O 1
ATOM 1898 N N . PRO A 1 248 ? 5.460 -12.122 19.247 1.00 91.81 248 PRO A N 1
ATOM 1899 C CA . PRO A 1 248 ? 4.201 -11.528 18.814 1.00 91.81 248 PRO A CA 1
ATOM 1900 C C . PRO A 1 248 ? 3.718 -10.385 19.721 1.00 91.81 248 PRO A C 1
ATOM 1902 O O . PRO A 1 248 ? 3.872 -10.428 20.939 1.00 91.81 248 PRO A O 1
ATOM 1905 N N . ASN A 1 249 ? 3.029 -9.399 19.135 1.00 89.75 249 ASN A N 1
ATOM 1906 C CA . ASN A 1 249 ? 2.396 -8.289 19.862 1.00 89.75 249 ASN A CA 1
ATOM 1907 C C . ASN A 1 249 ? 0.871 -8.188 19.654 1.00 89.75 249 ASN A C 1
ATOM 1909 O O . ASN A 1 249 ? 0.273 -7.224 20.116 1.00 89.75 249 ASN A O 1
ATOM 1913 N N . TYR A 1 250 ? 0.223 -9.186 19.037 1.00 86.94 250 TYR A N 1
ATOM 1914 C CA . TYR A 1 250 ? -1.227 -9.163 18.780 1.00 86.94 250 TYR A CA 1
ATOM 1915 C C . TYR A 1 250 ? -2.083 -9.122 20.061 1.00 86.94 250 TYR A C 1
ATOM 1917 O O . TYR A 1 250 ? -3.144 -8.519 20.061 1.00 86.94 250 TYR A O 1
ATOM 1925 N N . GLY A 1 251 ? -1.604 -9.682 21.179 1.00 81.06 251 GLY A N 1
ATOM 1926 C CA . GLY A 1 251 ? -2.309 -9.630 22.472 1.00 81.06 251 GLY A CA 1
ATOM 1927 C C . GLY A 1 251 ? -1.941 -8.436 23.366 1.00 81.06 251 GLY A C 1
ATOM 1928 O O . GLY A 1 251 ? -2.285 -8.427 24.545 1.00 81.06 251 GLY A O 1
ATOM 1929 N N . CYS A 1 252 ? -1.170 -7.455 22.876 1.00 73.50 252 CYS A N 1
ATOM 1930 C CA . CYS A 1 252 ? -0.722 -6.332 23.714 1.00 73.50 252 CYS A CA 1
ATOM 1931 C C . CYS A 1 252 ? -1.859 -5.373 24.111 1.00 73.50 252 CYS A C 1
ATOM 1933 O O . CYS A 1 252 ? -1.751 -4.681 25.126 1.00 73.50 252 CYS A O 1
ATOM 1935 N N . LEU A 1 253 ? -2.924 -5.322 23.302 1.00 67.62 253 LEU A N 1
ATOM 1936 C CA . LEU A 1 253 ? -4.111 -4.502 23.537 1.00 67.62 253 LEU A CA 1
ATOM 1937 C C . LEU A 1 253 ? -4.895 -5.020 24.743 1.00 67.62 253 LEU A C 1
ATOM 1939 O O . LEU A 1 253 ? -5.144 -4.263 25.681 1.00 67.62 253 LEU A O 1
ATOM 1943 N N . GLU A 1 254 ? -5.185 -6.322 24.750 1.00 60.78 254 GLU A N 1
ATOM 1944 C CA . GLU A 1 254 ? -5.868 -7.023 25.845 1.00 60.78 254 GLU A CA 1
ATOM 1945 C C . GLU A 1 254 ? -5.065 -6.954 27.147 1.00 60.78 254 GLU A C 1
ATOM 1947 O O . GLU A 1 254 ? -5.604 -6.659 28.210 1.00 60.78 254 GLU A O 1
ATOM 1952 N N . ARG A 1 255 ? -3.744 -7.155 27.062 1.00 58.03 255 ARG A N 1
ATOM 1953 C CA . ARG A 1 255 ? -2.844 -7.148 28.226 1.00 58.03 255 ARG A CA 1
ATOM 1954 C C . ARG A 1 255 ? -2.499 -5.750 28.745 1.00 58.03 255 ARG A C 1
ATOM 1956 O O . ARG A 1 255 ? -1.754 -5.633 29.713 1.00 58.03 255 ARG A O 1
ATOM 1963 N N . GLY A 1 256 ? -2.968 -4.686 28.088 1.00 60.44 256 GLY A N 1
ATOM 1964 C CA . GLY A 1 256 ? -2.655 -3.304 28.461 1.00 60.44 256 GLY A CA 1
ATOM 1965 C C . GLY A 1 256 ? -1.169 -2.931 28.352 1.00 60.44 256 GLY A C 1
ATOM 1966 O O . GLY A 1 256 ? -0.779 -1.872 28.840 1.00 60.44 256 GLY A O 1
ATOM 1967 N N . SER A 1 257 ? -0.342 -3.761 27.705 1.00 60.19 257 SER A N 1
ATOM 1968 C CA . SER A 1 257 ? 1.109 -3.564 27.577 1.00 60.19 257 SER A CA 1
ATOM 1969 C C . SER A 1 257 ? 1.501 -2.654 26.405 1.00 60.19 257 SER A C 1
ATOM 1971 O O . SER A 1 257 ? 2.668 -2.308 26.239 1.00 60.19 257 SER A O 1
ATOM 1973 N N . CYS A 1 258 ? 0.524 -2.218 25.607 1.00 64.31 258 CYS A N 1
ATOM 1974 C CA . CYS A 1 258 ? 0.691 -1.275 24.505 1.00 64.31 258 CYS A CA 1
ATOM 1975 C C . CYS A 1 258 ? 0.596 0.195 24.976 1.00 64.31 258 CYS A C 1
ATOM 1977 O O . CYS A 1 258 ? -0.292 0.939 24.563 1.00 64.31 258 CYS A O 1
ATOM 1979 N N . GLY A 1 259 ? 1.514 0.632 25.851 1.00 61.19 259 GLY A N 1
ATOM 1980 C CA . GLY A 1 259 ? 1.507 1.982 26.449 1.00 61.19 259 GLY A CA 1
ATOM 1981 C C . GLY A 1 259 ? 1.459 3.132 25.430 1.00 61.19 259 GLY A C 1
ATOM 1982 O O . GLY A 1 259 ? 0.725 4.096 25.627 1.00 61.19 259 GLY A O 1
ATOM 1983 N N . ALA A 1 260 ? 2.138 2.979 24.287 1.00 63.06 260 ALA A N 1
ATOM 1984 C CA . ALA A 1 260 ? 2.134 3.954 23.190 1.00 63.06 260 ALA A CA 1
ATOM 1985 C C . ALA A 1 260 ? 0.778 4.080 22.460 1.00 63.06 260 ALA A C 1
ATOM 1987 O O . ALA A 1 260 ? 0.550 5.050 21.745 1.00 63.06 260 ALA A O 1
ATOM 1988 N N . MET A 1 261 ? -0.144 3.124 22.626 1.00 63.69 261 MET A N 1
ATOM 1989 C CA . MET A 1 261 ? -1.482 3.223 22.031 1.00 63.69 261 MET A CA 1
ATOM 1990 C C . MET A 1 261 ? -2.468 4.025 22.880 1.00 63.69 261 MET A C 1
ATOM 1992 O O . MET A 1 261 ? -3.462 4.504 22.336 1.00 63.69 261 MET A O 1
ATOM 1996 N N . ARG A 1 262 ? -2.193 4.241 24.177 1.00 58.38 262 ARG A N 1
ATOM 1997 C CA . ARG A 1 262 ? -2.999 5.166 24.994 1.00 58.38 262 ARG A CA 1
ATOM 1998 C C . ARG A 1 262 ? -2.866 6.596 24.481 1.00 58.38 262 ARG A C 1
ATOM 2000 O O . ARG A 1 262 ? -3.882 7.207 24.180 1.00 58.38 262 ARG A O 1
ATOM 2007 N N . SER A 1 263 ? -1.637 7.057 24.247 1.00 55.19 263 SER A N 1
ATOM 2008 C CA . SER A 1 263 ? -1.387 8.384 23.671 1.00 55.19 263 SER A CA 1
ATOM 2009 C C . SER A 1 263 ? -1.962 8.524 22.259 1.00 55.19 263 SER A C 1
ATOM 2011 O O . SER A 1 263 ? -2.521 9.563 21.925 1.00 55.19 263 SER A O 1
ATOM 2013 N N . TYR A 1 264 ? -1.905 7.471 21.436 1.00 61.34 264 TYR A N 1
ATOM 2014 C CA . TYR A 1 264 ? -2.544 7.467 20.116 1.00 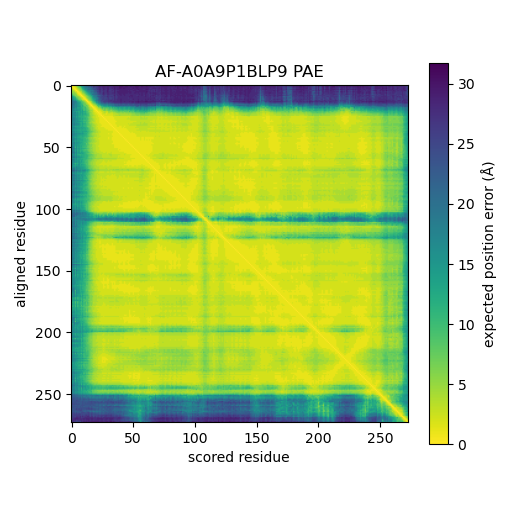61.34 264 TYR A CA 1
ATOM 2015 C C . TYR A 1 264 ? -4.077 7.586 20.186 1.00 61.34 264 TYR A C 1
ATOM 2017 O O . TYR A 1 264 ? -4.670 8.346 19.422 1.00 61.34 264 TYR A O 1
ATOM 2025 N N . SER A 1 265 ? -4.714 6.872 21.119 1.00 59.78 265 SER A N 1
ATOM 2026 C CA . SER A 1 265 ? -6.172 6.912 21.320 1.00 59.78 265 SER A CA 1
ATOM 2027 C C . SER A 1 265 ? -6.629 8.271 21.863 1.00 59.78 265 SER A C 1
ATOM 2029 O O . SER A 1 265 ? -7.624 8.823 21.399 1.00 59.78 265 SER A O 1
ATOM 2031 N N . GLU A 1 266 ? -5.861 8.850 22.792 1.00 56.72 266 GLU A N 1
ATOM 2032 C CA . GLU A 1 266 ? -6.087 10.190 23.350 1.00 56.72 266 GLU A CA 1
ATOM 2033 C C . GLU A 1 266 ? -5.948 11.289 22.285 1.00 56.72 266 GLU A C 1
ATOM 2035 O O . GLU A 1 266 ? -6.780 12.190 22.225 1.00 56.72 266 GLU A O 1
ATOM 2040 N N . LEU A 1 267 ? -4.961 11.181 21.386 1.00 54.66 267 LEU A N 1
ATOM 2041 C CA . LEU A 1 267 ? -4.762 12.115 20.269 1.00 54.66 267 LEU A CA 1
ATOM 2042 C C . LEU A 1 267 ? -5.880 12.064 19.216 1.00 54.66 267 LEU A C 1
ATOM 2044 O O . LEU A 1 267 ? -6.073 13.032 18.484 1.00 54.66 267 LEU A O 1
ATOM 2048 N N . ARG A 1 268 ? -6.595 10.939 19.108 1.00 57.53 268 ARG A N 1
ATOM 2049 C CA . ARG A 1 268 ? -7.657 10.723 18.112 1.00 57.53 268 ARG A CA 1
ATOM 2050 C C . ARG A 1 268 ? -9.072 10.870 18.676 1.00 57.53 268 ARG A C 1
ATOM 2052 O O . ARG A 1 268 ? -10.010 10.920 17.892 1.00 57.53 268 ARG A O 1
ATOM 2059 N N . GLY A 1 269 ? -9.248 10.907 19.999 1.00 42.97 269 GLY A N 1
ATOM 2060 C CA . GLY A 1 269 ? -10.576 10.855 20.625 1.00 42.97 269 GLY A CA 1
ATOM 2061 C C . GLY A 1 269 ? -11.330 9.538 20.375 1.00 42.97 269 GLY A C 1
ATOM 2062 O O . GLY A 1 269 ? -12.540 9.476 20.584 1.00 42.97 269 GLY A O 1
ATOM 2063 N N . VAL A 1 270 ? -10.635 8.487 19.923 1.00 42.00 270 VAL A N 1
ATOM 2064 C CA . VAL A 1 270 ? -11.224 7.196 19.538 1.00 42.00 270 VAL A CA 1
ATOM 2065 C C . VAL A 1 270 ? -11.204 6.254 20.744 1.00 42.00 270 VAL A C 1
ATOM 2067 O O . VAL A 1 270 ? -10.150 5.984 21.326 1.00 42.00 270 VAL A O 1
ATOM 2070 N N . LYS A 1 271 ? -12.385 5.758 21.139 1.00 33.69 271 LYS A N 1
ATOM 2071 C CA . LYS A 1 271 ? -12.519 4.651 22.098 1.00 33.69 271 LYS A CA 1
ATOM 2072 C C . LYS A 1 271 ? -11.963 3.378 21.455 1.00 33.69 271 LYS A C 1
ATOM 2074 O O . LYS A 1 271 ? -12.195 3.149 20.276 1.00 33.69 271 LYS A O 1
ATOM 2079 N N . LYS A 1 272 ? -11.229 2.584 22.243 1.00 37.38 272 LYS A N 1
ATOM 2080 C CA . LYS A 1 272 ? -10.661 1.284 21.847 1.00 37.38 272 LYS A CA 1
ATOM 2081 C C . LYS A 1 272 ? -11.650 0.478 20.988 1.00 37.38 272 LYS A C 1
ATOM 2083 O O . LYS A 1 272 ? -12.775 0.274 21.441 1.00 37.38 272 LYS A O 1
ATOM 2088 N N . ILE A 1 273 ? -11.193 0.029 19.819 1.00 40.03 273 ILE A N 1
ATOM 2089 C CA . ILE A 1 273 ? -11.748 -1.122 19.094 1.00 40.03 273 ILE A CA 1
ATOM 2090 C C . ILE A 1 273 ? -11.014 -2.358 19.612 1.00 40.03 273 ILE A C 1
ATOM 2092 O O . ILE A 1 273 ? -9.766 -2.267 19.739 1.00 40.03 273 ILE A O 1
#

InterPro domains:
  IPR006218 DAHP synthetase I/KDSA [PF00793] (52-261)
  IPR006219 DAHP synthase, class 1 [PTHR21225] (20-251)
  IPR006219 DAHP synthase, class 1 [TIGR00034] (21-251)
  IPR013785 Aldolase-type TIM barrel [G3DSA:3.20.20.70] (19-262)

Mean predicted aligned error: 6.69 Å

Secondary structure (DSSP, 8-state):
---------------PPPPP--PPPPHHHHHHHS---HHHHHHHHHHHHHHHHHHTTSS-SEEEEES-SS---HHHHHHHHHHHHHHHHHTTTTEEEEEE---B---SSSS--BTTT-TTSSS---HHHHHHHHHHHHHHHHHTT--EEEE---HHHHHHHGGG-SEEEE-TTTTT-HHHHHHHHH-SS-EEEEPPTT--SHHHHHHHHHHHS-EEEEEE-TTS-EEEEEE---S-EEEE---BTTB--TTTTTTT--HHHHHHHHHHT----

Solvent-accessible surface area (backbone atoms only — not comparable to full-atom values): 15286 Å² total; per-residue (Å²): 136,85,84,78,84,75,79,82,74,85,66,78,85,64,80,74,75,78,87,84,85,81,87,70,79,27,32,48,59,50,36,66,76,57,63,80,53,68,73,56,48,51,50,35,53,50,48,19,50,54,53,36,32,32,78,70,70,75,38,90,42,47,81,40,81,47,67,58,88,48,49,73,49,66,66,62,51,47,56,49,33,51,58,49,32,56,54,36,64,78,37,51,88,54,32,48,58,27,38,32,56,17,42,53,50,98,68,98,63,96,68,87,52,22,24,34,44,27,52,78,77,73,80,79,53,47,40,73,60,4,50,55,50,50,45,48,46,44,52,49,32,43,73,44,70,32,46,32,28,35,62,65,84,50,80,74,58,42,70,56,41,54,88,62,41,21,32,40,28,36,46,40,90,41,27,80,36,65,69,51,27,38,49,48,7,58,40,93,36,30,34,34,21,23,26,26,63,83,43,45,48,57,50,11,48,53,27,34,56,56,10,39,33,67,36,74,38,84,48,60,47,57,78,54,48,81,39,83,44,77,25,76,26,18,85,46,48,45,72,35,80,78,28,29,83,90,42,83,44,82,62,26,71,84,69,64,70,45,65,63,51,53,60,49,29,66,77,65,75,50,77,88,130

Sequence (273 aa):
VLCLAALYFTWPTASLSPRREERLRSPVELQRSFPLPFPLKLFVNTSRAEAAAILHGQDDRLLVIVGPCSIHDPKAARDYAHRLQVLREEMKDDLLIFMRTYLEKPRTAVGWRGLISDPTLSGAEDVPRGLALGRRVLLDVLAAGLPTAVEFLDPLVATYIEDVVSYGSIGARTVESPVHRQLAAAMKMPMGFKNGRSGDLQSAVNAAVAASLPQKRLSTDARGHVQLEKAPGNPDVHIILRGSESGPNYGCLERGSCGAMRSYSELRGVKKI

Foldseek 3Di:
DPPPPDPDDPDPPPPPDDDDDDDAFFLLRLCVVVPQDPVLLVLLLVLQVVLLCVLQVNAQAAEAEDEDPADQDLVVLLVVLLVVVVVCVVCVNRYSYAYEHEFADDDPDDDDGGLQQCNPRPPPGPNNVSLSSSQNSLSSSSVSVHAYEYEDDDLQSCSNHLSSHNYYEHDLVCLQPPQVLQSLLQHPGAYEYEHHQAQHCLSRLVSQVSQQAWDWHWYADSRGHTDTDTGRHDNRYDYDFDQHPVGGCPCCVVVVVPVSVVVSCVVNVHDDD